Protein 3KM5 (pdb70)

Nearest PDB structures (foldseek):
  3km5-assembly1_A  TM=1.006E+00  e=1.817E-36  Porphyromonas gingivalis W83
  3km5-assembly2_B  TM=1.000E+00  e=2.949E-32  Porphyromonas gingivalis W83
  4itc-assembly1_A  TM=8.096E-01  e=6.557E-16  Porphyromonas gingivalis
  3m1h-assembly2_B  TM=8.150E-01  e=1.221E-14  Porphyromonas gingivalis W83
  3m1h-assembly1_A  TM=8.068E-01  e=7.918E-15  Porphyromonas gingivalis W83

Structure (mmCIF, N/CA/C/O backbone):
data_3KM5
#
_entry.id   3KM5
#
_cell.length_a   29.911
_cell.length_b   59.858
_cell.length_c   85.672
_cell.angle_alpha   90.000
_cell.angle_beta   94.230
_cell.angle_gamma   90.000
#
_symmetry.space_group_name_H-M   'P 1 21 1'
#
loop_
_entity.id
_entity.type
_entity.pdbx_description
1 polymer 'Lysine specific cysteine protease'
2 non-polymer 'CALCIUM ION'
3 non-polymer 'SULFATE ION'
4 non-polymer 'NITRATE ION'
5 non-polymer GLYCEROL
6 water water
#
loop_
_atom_site.group_PDB
_atom_site.id
_atom_site.type_symbol
_atom_site.label_atom_id
_atom_site.label_alt_id
_atom_site.label_comp_id
_atom_site.label_asym_id
_atom_site.label_entity_id
_atom_site.label_seq_id
_atom_site.pdbx_PDB_ins_code
_atom_site.Cartn_x
_atom_site.Cartn_y
_atom_site.Cartn_z
_atom_site.occupancy
_atom_site.B_iso_or_equiv
_atom_site.auth_seq_id
_atom_site.auth_comp_id
_atom_site.auth_asym_id
_atom_site.auth_atom_id
_atom_site.pdbx_PDB_model_num
ATOM 1 N N . GLY A 1 1 ? 26.034 2.282 31.152 1.00 19.10 1155 GLY A N 1
ATOM 2 C CA . GLY A 1 1 ? 25.761 1.353 32.276 1.00 15.43 1155 GLY A CA 1
ATOM 3 C C . GLY A 1 1 ? 24.942 0.171 31.802 1.00 19.48 1155 GLY A C 1
ATOM 4 O O . GLY A 1 1 ? 24.505 0.117 30.653 1.00 17.94 1155 GLY A O 1
ATOM 5 N N . SER A 1 2 ? 24.735 -0.778 32.698 1.00 15.79 1156 SER A N 1
ATOM 6 C CA . SER A 1 2 ? 24.046 -2.009 32.341 1.00 17.92 1156 SER A CA 1
ATOM 7 C C . SER A 1 2 ? 22.536 -1.795 32.144 1.00 16.67 1156 SER A C 1
ATOM 8 O O . SER A 1 2 ? 21.876 -2.623 31.506 1.00 17.54 1156 SER A O 1
ATOM 11 N N . ALA A 1 3 ? 21.984 -0.700 32.655 1.00 14.98 1157 ALA A N 1
ATOM 12 C CA . ALA A 1 3 ? 20.544 -0.406 32.450 1.00 11.60 1157 ALA A CA 1
ATOM 13 C C . ALA A 1 3 ? 20.273 0.517 31.249 1.00 11.99 1157 ALA A C 1
ATOM 14 O O . ALA A 1 3 ? 19.119 0.886 31.007 1.00 11.74 1157 ALA A O 1
ATOM 16 N N . ASP A 1 4 ? 21.293 0.828 30.456 1.00 10.30 1158 ASP A N 1
ATOM 17 C CA . ASP A 1 4 ? 21.105 1.577 29.214 1.00 11.44 1158 ASP A CA 1
ATOM 18 C C . ASP A 1 4 ? 19.949 0.980 28.399 1.00 11.23 1158 ASP A C 1
ATOM 19 O O . ASP A 1 4 ? 19.839 -0.240 28.246 1.00 11.47 1158 ASP A O 1
ATOM 24 N N . PHE A 1 5 ? 19.129 1.832 27.828 1.00 11.17 1159 PHE A N 1
ATOM 25 C CA . PHE A 1 5 ? 18.013 1.380 27.009 1.00 10.66 1159 PHE A CA 1
ATOM 26 C C . PHE A 1 5 ? 17.605 2.462 26.033 1.00 11.53 1159 PHE A C 1
ATOM 27 O O . PHE A 1 5 ? 17.979 3.619 26.191 1.00 11.41 1159 PHE A O 1
ATOM 35 N N . THR A 1 6 ? 16.868 2.082 25.002 1.00 11.25 1160 THR A N 1
ATOM 36 C CA . THR A 1 6 ? 16.413 3.021 23.993 1.00 11.29 1160 THR A CA 1
ATOM 37 C C . THR A 1 6 ? 14.906 2.913 23.824 1.00 14.06 1160 THR A C 1
ATOM 38 O O . THR A 1 6 ? 14.344 1.801 23.906 1.00 16.62 1160 THR A O 1
ATOM 42 N N . GLU A 1 7 ? 14.268 4.071 23.625 1.00 11.94 1161 GLU A N 1
ATOM 43 C CA . GLU A 1 7 ? 12.880 4.134 23.200 1.00 9.82 1161 GLU A CA 1
ATOM 44 C C . GLU A 1 7 ? 12.794 4.221 21.693 1.00 10.27 1161 GLU A C 1
ATOM 45 O O . GLU A 1 7 ? 13.308 5.166 21.095 1.00 10.93 1161 GLU A O 1
ATOM 51 N N . THR A 1 8 ? 12.217 3.194 21.067 1.00 9.37 1162 THR A N 1
ATOM 52 C CA . THR A 1 8 ? 12.121 3.123 19.612 1.00 9.39 1162 THR A CA 1
ATOM 53 C C . THR A 1 8 ? 10.744 3.466 19.115 1.00 8.26 1162 THR A C 1
ATOM 54 O O . THR A 1 8 ? 10.565 3.598 17.913 1.00 8.49 1162 THR A O 1
ATOM 58 N N . PHE A 1 9 ? 9.769 3.505 20.018 1.00 9.60 1163 PHE A N 1
ATOM 59 C CA . PHE A 1 9 ? 8.354 3.655 19.682 1.00 8.55 1163 PHE A CA 1
ATOM 60 C C . PHE A 1 9 ? 7.746 2.503 18.910 1.00 8.28 1163 PHE A C 1
ATOM 61 O O . PHE A 1 9 ? 6.588 2.554 18.564 1.00 9.71 1163 PHE A O 1
ATOM 69 N N . GLU A 1 10 ? 8.503 1.420 18.730 1.00 9.35 1164 GLU A N 1
ATOM 70 C CA . GLU A 1 10 ? 8.008 0.301 17.952 1.00 12.29 1164 GLU A CA 1
ATOM 71 C C . GLU A 1 10 ? 6.903 -0.451 18.690 1.00 12.81 1164 GLU A C 1
ATOM 72 O O . GLU A 1 10 ? 6.006 -1.000 18.025 1.00 14.03 1164 GLU A O 1
ATOM 78 N N . SER A 1 11 ? 6.937 -0.424 20.028 1.00 11.28 1165 SER A N 1
ATOM 79 C CA . SER A 1 11 ? 5.857 -1.006 20.849 1.00 13.66 1165 SER A CA 1
ATOM 80 C C . SER A 1 11 ? 4.623 -0.111 21.050 1.00 16.00 1165 SER A C 1
ATOM 81 O O . SER A 1 11 ? 3.655 -0.523 21.714 1.00 18.49 1165 SER A O 1
ATOM 84 N N . SER A 1 12 ? 4.648 1.099 20.494 1.00 12.64 1166 SER A N 1
ATOM 85 C CA . SER A 1 12 ? 3.495 1.988 20.559 1.00 12.23 1166 SER A CA 1
ATOM 86 C C . SER A 1 12 ? 2.669 1.855 19.285 1.00 12.75 1166 SER A C 1
ATOM 87 O O . SER A 1 12 ? 3.074 1.190 18.329 1.00 14.96 1166 SER A O 1
ATOM 90 N N . THR A 1 13 ? 1.495 2.484 19.266 1.00 12.95 1167 THR A N 1
ATOM 91 C CA . THR A 1 13 ? 0.570 2.353 18.124 1.00 17.38 1167 THR A CA 1
ATOM 92 C C . THR A 1 13 ? 0.231 3.705 17.486 1.00 14.64 1167 THR A C 1
ATOM 93 O O . THR A 1 13 ? 0.105 4.718 18.182 1.00 14.09 1167 THR A O 1
ATOM 97 N N . HIS A 1 14 ? 0.090 3.707 16.167 1.00 14.88 1168 HIS A N 1
ATOM 98 C CA . HIS A 1 14 ? -0.266 4.928 15.419 1.00 16.70 1168 HIS A CA 1
ATOM 99 C C . HIS A 1 14 ? -1.491 5.628 16.018 1.00 19.88 1168 HIS A C 1
ATOM 100 O O . HIS A 1 14 ? -2.527 4.981 16.245 1.00 20.66 1168 HIS A O 1
ATOM 107 N N . GLY A 1 15 ? -1.371 6.931 16.297 1.00 17.88 1169 GLY A N 1
ATOM 108 C CA . GLY A 1 15 ? -2.484 7.725 16.817 1.00 17.88 1169 GLY A CA 1
ATOM 109 C C . GLY A 1 15 ? -2.698 7.733 18.320 1.00 17.77 1169 GLY A C 1
ATOM 110 O O . GLY A 1 15 ? -3.587 8.406 18.849 1.00 19.05 1169 GLY A O 1
ATOM 111 N N . GLU A 1 16 ? -1.866 6.985 19.033 1.00 15.70 1170 GLU A N 1
ATOM 112 C CA . GLU A 1 16 ? -1.901 6.964 20.490 1.00 15.55 1170 GLU A CA 1
ATOM 113 C C . GLU A 1 16 ? -0.698 7.623 21.089 1.00 15.17 1170 GLU A C 1
ATOM 114 O O . GLU A 1 16 ? 0.329 7.757 20.416 1.00 13.03 1170 GLU A O 1
ATOM 120 N N . ALA A 1 17 ? -0.811 8.043 22.353 1.00 16.11 1171 ALA A N 1
ATOM 121 C CA . ALA A 1 17 ? 0.329 8.508 23.111 1.00 16.10 1171 ALA A CA 1
ATOM 122 C C . ALA A 1 17 ? 1.238 7.303 23.265 1.00 14.83 1171 ALA A C 1
ATOM 123 O O . ALA A 1 17 ? 0.776 6.166 23.341 1.00 17.94 1171 ALA A O 1
ATOM 125 N N . PRO A 1 18 ? 2.548 7.533 23.297 1.00 14.31 1172 PRO A N 1
ATOM 126 C CA . PRO A 1 18 ? 3.454 6.421 23.401 1.00 14.26 1172 PRO A CA 1
ATOM 127 C C . PRO A 1 18 ? 3.281 5.620 24.681 1.00 14.10 1172 PRO A C 1
ATOM 128 O O . PRO A 1 18 ? 3.037 6.165 25.755 1.00 14.86 1172 PRO A O 1
ATOM 132 N N . ALA A 1 19 ? 3.448 4.321 24.538 1.00 14.46 1173 ALA A N 1
ATOM 133 C CA . ALA A 1 19 ? 3.414 3.403 25.644 1.00 14.73 1173 ALA A CA 1
ATOM 134 C C . ALA A 1 19 ? 4.566 3.772 26.599 1.00 15.96 1173 ALA A C 1
ATOM 135 O O . ALA A 1 19 ? 5.669 4.049 26.162 1.00 17.15 1173 ALA A O 1
ATOM 137 N N . GLU A 1 20 ? 4.302 3.815 27.889 1.00 17.03 1174 GLU A N 1
ATOM 138 C CA . GLU A 1 20 ? 5.338 4.109 28.905 1.00 17.86 1174 GLU A CA 1
ATOM 139 C C . GLU A 1 20 ? 5.832 5.554 28.964 1.00 13.52 1174 GLU A C 1
ATOM 140 O O . GLU A 1 20 ? 6.812 5.818 29.654 1.00 13.29 1174 GLU A O 1
ATOM 146 N N . TRP A 1 21 ? 5.142 6.464 28.301 1.00 12.81 1175 TRP A N 1
ATOM 147 C CA . TRP A 1 21 ? 5.402 7.902 28.444 1.00 10.68 1175 TRP A CA 1
ATOM 148 C C . TRP A 1 21 ? 4.114 8.532 28.905 1.00 11.94 1175 TRP A C 1
ATOM 149 O O . TRP A 1 21 ? 3.027 7.966 28.707 1.00 16.67 1175 TRP A O 1
ATOM 160 N N . THR A 1 22 ? 4.208 9.705 29.500 1.00 10.97 1176 THR A N 1
ATOM 161 C CA . THR A 1 22 ? 3.016 10.507 29.706 1.00 11.24 1176 THR A CA 1
ATOM 162 C C . THR A 1 22 ? 3.133 11.797 28.908 1.00 10.16 1176 THR A C 1
ATOM 163 O O . THR A 1 22 ? 4.216 12.119 28.445 1.00 10.68 1176 THR A O 1
ATOM 167 N N . THR A 1 23 ? 2.040 12.512 28.739 1.00 9.52 1177 THR A N 1
ATOM 168 C CA . THR A 1 23 ? 2.037 13.716 27.965 1.00 10.11 1177 THR A CA 1
ATOM 169 C C . THR A 1 23 ? 1.227 14.783 28.686 1.00 11.07 1177 THR A C 1
ATOM 170 O O . THR A 1 23 ? 0.348 14.494 29.509 1.00 11.74 1177 THR A O 1
ATOM 174 N N . ILE A 1 24 ? 1.581 16.017 28.372 1.00 10.26 1178 ILE A N 1
ATOM 175 C CA . ILE A 1 24 ? 0.827 17.211 28.774 1.00 10.22 1178 ILE A CA 1
ATOM 176 C C . ILE A 1 24 ? 0.525 18.067 27.536 1.00 10.14 1178 ILE A C 1
ATOM 177 O O . ILE A 1 24 ? 1.436 18.433 26.756 1.00 10.68 1178 ILE A O 1
ATOM 182 N N . ASP A 1 25 ? -0.754 18.361 27.337 1.00 9.79 1179 ASP A N 1
ATOM 183 C CA . ASP A 1 25 ? -1.186 19.361 26.347 1.00 9.71 1179 ASP A CA 1
ATOM 184 C C . ASP A 1 25 ? -1.276 20.712 27.055 1.00 9.20 1179 ASP A C 1
ATOM 185 O O . ASP A 1 25 ? -2.378 21.122 27.410 1.00 11.00 1179 ASP A O 1
ATOM 190 N N . ALA A 1 26 ? -0.154 21.349 27.372 1.00 11.25 1180 ALA A N 1
ATOM 191 C CA . ALA A 1 26 ? -0.190 22.492 28.261 1.00 8.86 1180 ALA A CA 1
ATOM 192 C C . ALA A 1 26 ? -0.856 23.710 27.631 1.00 11.03 1180 ALA A C 1
ATOM 193 O O . ALA A 1 26 ? -1.468 24.494 28.367 1.00 12.47 1180 ALA A O 1
ATOM 195 N N . ASP A 1 27 ? -0.796 23.878 26.311 1.00 9.57 1181 ASP A N 1
ATOM 196 C CA . ASP A 1 27 ? -1.487 25.016 25.686 1.00 11.99 1181 ASP A CA 1
ATOM 197 C C . ASP A 1 27 ? -3.000 24.802 25.662 1.00 13.86 1181 ASP A C 1
ATOM 198 O O . ASP A 1 27 ? -3.761 25.774 25.534 1.00 14.35 1181 ASP A O 1
ATOM 203 N N . GLY A 1 28 ? -3.453 23.539 25.743 1.00 11.12 1182 GLY A N 1
ATOM 204 C CA . GLY A 1 28 ? -4.887 23.260 25.825 1.00 10.49 1182 GLY A CA 1
ATOM 205 C C . GLY A 1 28 ? -5.664 23.126 24.549 1.00 12.08 1182 GLY A C 1
ATOM 206 O O . GLY A 1 28 ? -6.897 23.177 24.590 1.00 17.03 1182 GLY A O 1
ATOM 207 N N . ASP A 1 29 ? -5.019 22.933 23.405 1.00 8.93 1183 ASP A N 1
ATOM 208 C CA . ASP A 1 29 ? -5.724 22.819 22.126 1.00 9.08 1183 ASP A CA 1
ATOM 209 C C . ASP A 1 29 ? -6.138 21.378 21.719 1.00 9.28 1183 ASP A C 1
ATOM 210 O O . ASP A 1 29 ? -6.584 21.145 20.608 1.00 10.51 1183 ASP A O 1
ATOM 215 N N . GLY A 1 30 ? -5.980 20.397 22.606 1.00 10.30 1184 GLY A N 1
ATOM 216 C CA . GLY A 1 30 ? -6.414 19.026 22.281 1.00 10.92 1184 GLY A CA 1
ATOM 217 C C . GLY A 1 30 ? -5.542 18.320 21.255 1.00 9.81 1184 GLY A C 1
ATOM 218 O O . GLY A 1 30 ? -5.918 17.303 20.695 1.00 9.44 1184 GLY A O 1
ATOM 219 N N . GLN A 1 31 ? -4.330 18.833 21.057 1.00 9.50 1185 GLN A N 1
ATOM 220 C CA . GLN A 1 31 ? -3.338 18.270 20.129 1.00 8.32 1185 GLN A CA 1
ATOM 221 C C . GLN A 1 31 ? -1.993 18.177 20.846 1.00 9.02 1185 GLN A C 1
ATOM 222 O O . GLN A 1 31 ? -1.560 19.139 21.503 1.00 10.52 1185 GLN A O 1
ATOM 228 N N . GLY A 1 32 ? -1.337 17.007 20.769 1.00 8.28 1186 GLY A N 1
ATOM 229 C CA . GLY A 1 32 ? -0.131 16.826 21.517 1.00 10.07 1186 GLY A CA 1
ATOM 230 C C . GLY A 1 32 ? 0.738 15.780 20.860 1.00 10.18 1186 GLY A C 1
ATOM 231 O O . GLY A 1 32 ? 0.653 15.566 19.642 1.00 9.79 1186 GLY A O 1
ATOM 232 N N . TRP A 1 33 ? 1.597 15.166 21.672 1.00 9.53 1187 TRP A N 1
ATOM 233 C CA . TRP A 1 33 ? 2.508 14.136 21.178 1.00 10.08 1187 TRP A CA 1
ATOM 234 C C . TRP A 1 33 ? 1.782 12.823 20.888 1.00 11.15 1187 TRP A C 1
ATOM 235 O O . TRP A 1 33 ? 1.055 12.314 21.749 1.00 11.04 1187 TRP A O 1
ATOM 246 N N . LEU A 1 34 ? 1.987 12.284 19.688 1.00 9.40 1188 LEU A N 1
ATOM 247 C CA . LEU A 1 34 ? 1.369 11.031 19.260 1.00 9.93 1188 LEU A CA 1
ATOM 248 C C . LEU A 1 34 ? 2.401 10.167 18.555 1.00 10.00 1188 LEU A C 1
ATOM 249 O O . LEU A 1 34 ? 3.229 10.675 17.794 1.00 9.30 1188 LEU A O 1
ATOM 254 N N . CYS A 1 35 ? 2.287 8.858 18.721 1.00 9.53 1189 CYS A N 1
ATOM 255 C CA . CYS A 1 35 ? 3.032 7.917 17.914 1.00 10.76 1189 CYS A CA 1
ATOM 256 C C . CYS A 1 35 ? 2.457 7.908 16.507 1.00 8.31 1189 CYS A C 1
ATOM 257 O O . CYS A 1 35 ? 1.247 7.970 16.338 1.00 10.88 1189 CYS A O 1
ATOM 260 N N . LEU A 1 36 ? 3.340 7.926 15.512 1.00 10.07 1190 LEU A N 1
ATOM 261 C CA . LEU A 1 36 ? 2.972 7.760 14.101 1.00 10.03 1190 LEU A CA 1
ATOM 262 C C . LEU A 1 36 ? 3.710 6.562 13.523 1.00 12.04 1190 LEU A C 1
ATOM 263 O O . LEU A 1 36 ? 4.878 6.330 13.868 1.00 11.93 1190 LEU A O 1
ATOM 268 N N . SER A 1 37 ? 3.031 5.810 12.642 1.00 12.46 1191 SER A N 1
ATOM 269 C CA . SER A 1 37 ? 3.653 4.714 11.907 1.00 14.06 1191 SER A CA 1
ATOM 270 C C . SER A 1 37 ? 3.741 4.985 10.409 1.00 15.15 1191 SER A C 1
ATOM 271 O O . SER A 1 37 ? 2.773 5.464 9.799 1.00 15.50 1191 SER A O 1
ATOM 274 N N . SER A 1 38 ? 4.889 4.678 9.826 1.00 13.41 1192 SER A N 1
ATOM 275 C CA . SER A 1 38 ? 5.089 4.769 8.385 1.00 15.14 1192 SER A CA 1
ATOM 276 C C . SER A 1 38 ? 4.175 3.819 7.604 1.00 18.10 1192 SER A C 1
ATOM 277 O O . SER A 1 38 ? 3.981 4.006 6.402 1.00 21.26 1192 SER A O 1
ATOM 280 N N . GLY A 1 39 ? 3.659 2.791 8.269 1.00 18.32 1193 GLY A N 1
ATOM 281 C CA . GLY A 1 39 ? 2.670 1.890 7.654 1.00 23.23 1193 GLY A CA 1
ATOM 282 C C . GLY A 1 39 ? 1.279 2.515 7.548 1.00 27.83 1193 GLY A C 1
ATOM 283 O O . GLY A 1 39 ? 0.387 1.939 6.916 1.00 30.60 1193 GLY A O 1
ATOM 284 N N . GLN A 1 40 ? 1.072 3.680 8.170 1.00 24.53 1194 GLN A N 1
ATOM 285 C CA . GLN A 1 40 ? -0.211 4.393 8.111 1.00 24.85 1194 GLN A CA 1
ATOM 286 C C . GLN A 1 40 ? -0.143 5.725 7.362 1.00 26.83 1194 GLN A C 1
ATOM 287 O O . GLN A 1 40 ? -1.148 6.167 6.797 1.00 28.67 1194 GLN A O 1
ATOM 293 N N . LEU A 1 41 ? 1.028 6.362 7.350 1.00 23.67 1195 LEU A N 1
ATOM 294 C CA . LEU A 1 41 ? 1.201 7.641 6.670 1.00 23.40 1195 LEU A CA 1
ATOM 295 C C . LEU A 1 41 ? 2.234 7.485 5.584 1.00 24.29 1195 LEU A C 1
ATOM 296 O O . LEU A 1 41 ? 3.401 7.181 5.860 1.00 22.10 1195 LEU A O 1
ATOM 301 N N . ASP A 1 42 ? 1.809 7.686 4.337 1.00 24.72 1196 ASP A N 1
ATOM 302 C CA . ASP A 1 42 ? 2.703 7.506 3.201 1.00 24.78 1196 ASP A CA 1
ATOM 303 C C . ASP A 1 42 ? 3.911 8.436 3.281 1.00 23.43 1196 ASP A C 1
ATOM 304 O O . ASP A 1 42 ? 5.017 8.045 2.897 1.00 27.76 1196 ASP A O 1
ATOM 306 N N . TRP A 1 43 ? 3.712 9.648 3.813 1.00 19.02 1197 TRP A N 1
ATOM 307 C CA . TRP A 1 43 ? 4.770 10.677 3.845 1.00 16.44 1197 TRP A CA 1
ATOM 308 C C . TRP A 1 43 ? 5.895 10.412 4.846 1.00 15.22 1197 TRP A C 1
ATOM 309 O O . TRP A 1 43 ? 6.978 10.933 4.716 1.00 16.21 1197 TRP A O 1
ATOM 320 N N . LEU A 1 44 ? 5.613 9.560 5.811 1.00 15.50 1198 LEU A N 1
ATOM 321 C CA . LEU A 1 44 ? 6.508 9.358 6.939 1.00 17.58 1198 LEU A CA 1
ATOM 322 C C . LEU A 1 44 ? 7.498 8.201 6.728 1.00 16.02 1198 LEU A C 1
ATOM 323 O O . LEU A 1 44 ? 7.091 7.106 6.317 1.00 18.69 1198 LEU A O 1
ATOM 328 N N . THR A 1 45 ? 8.765 8.444 7.073 1.00 13.72 1199 THR A N 1
ATOM 329 C CA . THR A 1 45 ? 9.762 7.404 7.266 1.00 17.19 1199 THR A CA 1
ATOM 330 C C . THR A 1 45 ? 10.391 7.593 8.647 1.00 14.61 1199 THR A C 1
ATOM 331 O O . THR A 1 45 ? 10.857 8.672 8.979 1.00 15.77 1199 THR A O 1
ATOM 335 N N . ALA A 1 46 ? 10.401 6.532 9.442 1.00 13.49 1200 ALA A N 1
ATOM 336 C CA . ALA A 1 46 ? 11.015 6.567 10.778 1.00 10.03 1200 ALA A CA 1
ATOM 337 C C . ALA A 1 46 ? 12.516 6.520 10.692 1.00 11.52 1200 ALA A C 1
ATOM 338 O O . ALA A 1 46 ? 13.076 6.065 9.683 1.00 12.59 1200 ALA A O 1
ATOM 340 N N . HIS A 1 47 ? 13.173 6.926 11.779 1.00 9.55 1201 HIS A N 1
ATOM 341 C CA . HIS A 1 47 ? 14.627 6.811 11.844 1.00 10.07 1201 HIS A CA 1
ATOM 342 C C . HIS A 1 47 ? 15.007 5.332 11.950 1.00 11.07 1201 HIS A C 1
ATOM 343 O O . HIS A 1 47 ? 15.947 4.857 11.307 1.00 13.57 1201 HIS A O 1
ATOM 350 N N . GLY A 1 48 ? 14.268 4.619 12.796 1.00 11.80 1202 GLY A N 1
ATOM 351 C CA . GLY A 1 48 ? 14.403 3.179 12.909 1.00 11.47 1202 GLY A CA 1
ATOM 352 C C . GLY A 1 48 ? 13.053 2.494 12.938 1.00 10.15 1202 GLY A C 1
ATOM 353 O O . GLY A 1 48 ? 12.093 3.012 13.465 1.00 11.57 1202 GLY A O 1
ATOM 354 N N . GLY A 1 49 ? 12.941 1.293 12.361 1.00 12.94 1203 GLY A N 1
ATOM 355 C CA . GLY A 1 49 ? 11.649 0.620 12.320 1.00 12.44 1203 GLY A CA 1
ATOM 356 C C . GLY A 1 49 ? 10.581 1.404 11.588 1.00 10.62 1203 GLY A C 1
ATOM 357 O O . GLY A 1 49 ? 10.907 2.086 10.608 1.00 12.73 1203 GLY A O 1
ATOM 358 N N . SER A 1 50 ? 9.328 1.289 12.046 1.00 10.79 1204 SER A N 1
ATOM 359 C CA A SER A 1 50 ? 8.226 1.984 11.382 0.50 13.55 1204 SER A CA 1
ATOM 360 C CA B SER A 1 50 ? 8.198 1.947 11.408 0.50 13.01 1204 SER A CA 1
ATOM 361 C C . SER A 1 50 ? 7.693 3.172 12.164 1.00 11.18 1204 SER A C 1
ATOM 362 O O . SER A 1 50 ? 7.002 4.027 11.593 1.00 11.20 1204 SER A O 1
ATOM 367 N N . ASN A 1 51 ? 8.017 3.254 13.454 1.00 9.35 1205 ASN A N 1
ATOM 368 C CA . ASN A 1 51 ? 7.354 4.224 14.338 1.00 11.40 1205 ASN A CA 1
ATOM 369 C C . ASN A 1 51 ? 8.223 5.378 14.845 1.00 10.57 1205 ASN A C 1
ATOM 370 O O . ASN A 1 51 ? 9.399 5.233 15.127 1.00 8.89 1205 ASN A O 1
ATOM 375 N N . VAL A 1 52 ? 7.581 6.517 14.981 1.00 9.15 1206 VAL A N 1
ATOM 376 C CA . VAL A 1 52 ? 8.190 7.695 15.652 1.00 9.33 1206 VAL A CA 1
ATOM 377 C C . VAL A 1 52 ? 7.201 8.264 16.655 1.00 7.33 1206 VAL A C 1
ATOM 378 O O . VAL A 1 52 ? 6.079 7.800 16.740 1.00 8.44 1206 VAL A O 1
ATOM 382 N N . VAL A 1 53 ? 7.601 9.304 17.389 1.00 7.90 1207 VAL A N 1
ATOM 383 C CA . VAL A 1 53 ? 6.630 10.151 18.099 1.00 6.81 1207 VAL A CA 1
ATOM 384 C C . VAL A 1 53 ? 6.646 11.555 17.438 1.00 7.58 1207 VAL A C 1
ATOM 385 O O . VAL A 1 53 ? 7.689 11.977 16.906 1.00 8.81 1207 VAL A O 1
ATOM 389 N N . SER A 1 54 ? 5.519 12.267 17.485 1.00 9.45 1208 SER A N 1
ATOM 390 C CA . SER A 1 54 ? 5.346 13.493 16.679 1.00 8.12 1208 SER A CA 1
ATOM 391 C C . SER A 1 54 ? 4.587 14.518 17.482 1.00 8.79 1208 SER A C 1
ATOM 392 O O . SER A 1 54 ? 3.757 14.179 18.316 1.00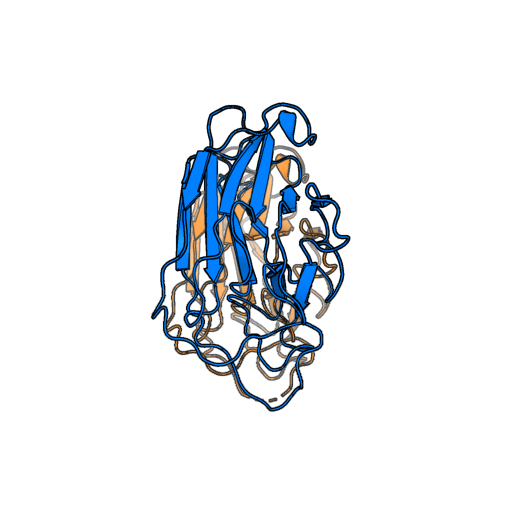 9.62 1208 SER A O 1
ATOM 395 N N . SER A 1 55 ? 4.868 15.782 17.175 1.00 7.90 1209 SER A N 1
ATOM 396 C CA . SER A 1 55 ? 4.087 16.914 17.650 1.00 8.58 1209 SER A CA 1
ATOM 397 C C . SER A 1 55 ? 4.068 17.981 16.529 1.00 8.16 1209 SER A C 1
ATOM 398 O O . SER A 1 55 ? 5.058 18.229 15.867 1.00 8.28 1209 SER A O 1
ATOM 401 N N . PHE A 1 56 ? 2.909 18.548 16.304 1.00 8.53 1210 PHE A N 1
ATOM 402 C CA . PHE A 1 56 ? 2.681 19.445 15.169 1.00 8.94 1210 PHE A CA 1
ATOM 403 C C . PHE A 1 56 ? 2.541 20.929 15.568 1.00 9.96 1210 PHE A C 1
ATOM 404 O O . PHE A 1 56 ? 1.900 21.285 16.572 1.00 10.76 1210 PHE A O 1
ATOM 412 N N . SER A 1 57 ? 3.103 21.828 14.754 1.00 10.31 1211 SER A N 1
ATOM 413 C CA . SER A 1 57 ? 2.735 23.250 14.803 1.00 11.63 1211 SER A CA 1
ATOM 414 C C . SER A 1 57 ? 1.873 23.618 13.593 1.00 13.88 1211 SER A C 1
ATOM 415 O O . SER A 1 57 ? 1.433 24.779 13.518 1.00 13.04 1211 SER A O 1
ATOM 418 N N . TRP A 1 58 ? 1.667 22.685 12.661 1.00 11.34 1212 TRP A N 1
ATOM 419 C CA . TRP A 1 58 ? 0.631 22.776 11.602 1.00 12.89 1212 TRP A CA 1
ATOM 420 C C . TRP A 1 58 ? 0.150 21.367 11.347 1.00 16.45 1212 TRP A C 1
ATOM 421 O O . TRP A 1 58 ? 0.958 20.487 11.024 1.00 15.26 1212 TRP A O 1
ATOM 432 N N . ASN A 1 59 ? -1.163 21.151 11.391 1.00 18.16 1213 ASN A N 1
ATOM 433 C CA . ASN A 1 59 ? -1.737 19.834 11.092 1.00 20.15 1213 ASN A CA 1
ATOM 434 C C . ASN A 1 59 ? -3.165 20.056 10.597 1.00 19.47 1213 ASN A C 1
ATOM 435 O O . ASN A 1 59 ? -4.117 19.968 11.360 1.00 20.12 1213 ASN A O 1
ATOM 440 N N . GLY A 1 60 ? -3.285 20.388 9.316 1.00 22.74 1214 GLY A N 1
ATOM 441 C CA . GLY A 1 60 ? -4.567 20.793 8.735 1.00 26.08 1214 GLY A CA 1
ATOM 442 C C . GLY A 1 60 ? -4.931 22.235 9.064 1.00 26.33 1214 GLY A C 1
ATOM 443 O O . GLY A 1 60 ? -5.780 22.828 8.402 1.00 30.15 1214 GLY A O 1
ATOM 444 N N . MET A 1 61 ? -4.274 22.771 10.093 1.00 23.04 1215 MET A N 1
ATOM 445 C CA A MET A 1 61 ? -4.444 24.152 10.528 0.50 20.29 1215 MET A CA 1
ATOM 446 C CA B MET A 1 61 ? -4.506 24.110 10.636 0.50 19.78 1215 MET A CA 1
ATOM 447 C C . MET A 1 61 ? -3.233 24.544 11.372 1.00 20.38 1215 MET A C 1
ATOM 448 O O . MET A 1 61 ? -2.497 23.688 11.863 1.00 18.90 1215 MET A O 1
ATOM 457 N N . ALA A 1 62 ? -2.987 25.845 11.478 1.00 18.33 1216 ALA A N 1
ATOM 458 C CA . ALA A 1 62 ? -1.882 26.391 12.267 1.00 18.88 1216 ALA A CA 1
ATOM 459 C C . ALA A 1 62 ? -2.133 26.200 13.761 1.00 15.78 1216 ALA A C 1
ATOM 460 O O . ALA A 1 62 ? -3.266 26.347 14.210 1.00 19.84 1216 ALA A O 1
ATOM 462 N N . LEU A 1 63 ? -1.068 25.891 14.503 1.00 16.04 1217 LEU A N 1
ATOM 463 C CA . LEU A 1 63 ? -1.114 25.613 15.952 1.00 13.21 1217 LEU A CA 1
ATOM 464 C C . LEU A 1 63 ? -0.025 26.384 16.680 1.00 11.33 1217 LEU A C 1
ATOM 465 O O . LEU A 1 63 ? 0.973 26.776 16.056 1.00 15.30 1217 LEU A O 1
ATOM 470 N N . ASN A 1 64 ? -0.222 26.554 17.984 1.00 12.23 1218 ASN A N 1
ATOM 471 C CA . ASN A 1 64 ? 0.668 27.211 18.925 1.00 11.64 1218 ASN A CA 1
ATOM 472 C C . ASN A 1 64 ? 0.958 26.233 20.084 1.00 12.30 1218 ASN A C 1
ATOM 473 O O . ASN A 1 64 ? 0.405 26.344 21.192 1.00 14.44 1218 ASN A O 1
ATOM 478 N N . PRO A 1 65 ? 1.776 25.209 19.793 1.00 11.91 1219 PRO A N 1
ATOM 479 C CA . PRO A 1 65 ? 1.913 24.161 20.795 1.00 10.22 1219 PRO A CA 1
ATOM 480 C C . PRO A 1 65 ? 2.668 24.528 22.065 1.00 9.40 1219 PRO A C 1
ATOM 481 O O . PRO A 1 65 ? 3.521 25.415 22.081 1.00 10.74 1219 PRO A O 1
ATOM 485 N N . ASP A 1 66 ? 2.326 23.830 23.126 1.00 8.63 1220 ASP A N 1
ATOM 486 C CA . ASP A 1 66 ? 3.149 23.709 24.326 1.00 9.02 1220 ASP A CA 1
ATOM 487 C C . ASP A 1 66 ? 2.912 22.308 24.878 1.00 10.92 1220 ASP A C 1
ATOM 488 O O . ASP A 1 66 ? 2.121 22.098 25.807 1.00 9.32 1220 ASP A O 1
ATOM 493 N N . ASN A 1 67 ? 3.557 21.355 24.216 1.00 8.08 1221 ASN A N 1
ATOM 494 C CA . ASN A 1 67 ? 3.277 19.951 24.402 1.00 7.25 1221 ASN A CA 1
ATOM 495 C C . ASN A 1 67 ? 4.467 19.262 25.051 1.00 6.88 1221 ASN A C 1
ATOM 496 O O . ASN A 1 67 ? 5.602 19.353 24.562 1.00 8.33 1221 ASN A O 1
ATOM 501 N N . TYR A 1 68 ? 4.232 18.580 26.177 1.00 8.50 1222 TYR A N 1
ATOM 502 C CA . TYR A 1 68 ? 5.278 17.817 26.879 1.00 6.82 1222 TYR A CA 1
ATOM 503 C C . TYR A 1 68 ? 5.144 16.316 26.664 1.00 8.34 1222 TYR A C 1
ATOM 504 O O . TYR A 1 68 ? 4.069 15.746 26.809 1.00 8.20 1222 TYR A O 1
ATOM 513 N N . LEU A 1 69 ? 6.272 15.719 26.399 1.00 7.65 1223 LEU A N 1
ATOM 514 C CA . LEU A 1 69 ? 6.424 14.266 26.317 1.00 7.06 1223 LEU A CA 1
ATOM 515 C C . LEU A 1 69 ? 7.377 13.866 27.446 1.00 8.92 1223 LEU A C 1
ATOM 516 O O . LEU A 1 69 ? 8.546 14.261 27.426 1.00 8.89 1223 LEU A O 1
ATOM 521 N N . ILE A 1 70 ? 6.890 13.084 28.404 1.00 7.10 1224 ILE A N 1
ATOM 522 C CA . ILE A 1 70 ? 7.588 12.809 29.659 1.00 8.76 1224 ILE A CA 1
ATOM 523 C C . ILE A 1 70 ? 7.902 11.324 29.848 1.00 9.20 1224 ILE A C 1
ATOM 524 O O . ILE A 1 70 ? 7.028 10.454 29.749 1.00 9.35 1224 ILE A O 1
ATOM 529 N N . SER A 1 71 ? 9.175 11.042 30.093 1.00 8.17 1225 SER A N 1
ATOM 530 C CA . SER A 1 71 ? 9.641 9.663 30.248 1.00 7.94 1225 SER A CA 1
ATOM 531 C C . SER A 1 71 ? 9.100 9.029 31.521 1.00 8.74 1225 SER A C 1
ATOM 532 O O . SER A 1 71 ? 8.573 9.668 32.407 1.00 10.97 1225 SER A O 1
ATOM 535 N N . LYS A 1 72 ? 9.293 7.719 31.602 1.00 10.38 1226 LYS A N 1
ATOM 536 C CA . LYS A 1 72 ? 9.201 6.973 32.845 1.00 10.82 1226 LYS A CA 1
ATOM 537 C C . LYS A 1 72 ? 10.342 7.415 33.759 1.00 11.48 1226 LYS A C 1
ATOM 538 O O . LYS A 1 72 ? 11.267 8.148 33.345 1.00 9.39 1226 LYS A O 1
ATOM 544 N N . ASP A 1 73 ? 10.299 6.953 35.005 1.00 12.59 1227 ASP A N 1
ATOM 545 C CA . ASP A 1 73 ? 11.393 7.170 35.949 1.00 11.72 1227 ASP A CA 1
ATOM 546 C C . ASP A 1 73 ? 12.686 6.559 35.396 1.00 12.43 1227 ASP A C 1
ATOM 547 O O . ASP A 1 73 ? 12.754 5.347 35.131 1.00 14.32 1227 ASP A O 1
ATOM 552 N N . VAL A 1 74 ? 13.645 7.434 35.113 1.00 11.15 1228 VAL A N 1
ATOM 553 C CA . VAL A 1 74 ? 14.971 7.077 34.619 1.00 11.70 1228 VAL A CA 1
ATOM 554 C C . VAL A 1 74 ? 16.079 7.485 35.590 1.00 15.24 1228 VAL A C 1
ATOM 555 O O . VAL A 1 74 ? 17.229 7.765 35.176 1.00 14.01 1228 VAL A O 1
ATOM 559 N N . THR A 1 75 ? 15.758 7.477 36.890 1.00 13.07 1229 THR A N 1
ATOM 560 C CA . THR A 1 75 ? 16.759 7.827 37.897 1.00 15.46 1229 THR A CA 1
ATOM 561 C C . THR A 1 75 ? 18.039 7.052 37.627 1.00 14.55 1229 THR A C 1
ATOM 562 O O . THR A 1 75 ? 18.024 5.829 37.490 1.00 14.35 1229 THR A O 1
ATOM 566 N N . GLY A 1 76 ? 19.153 7.765 37.563 1.00 12.51 1230 GLY A N 1
ATOM 567 C CA . GLY A 1 76 ? 20.438 7.158 37.175 1.00 12.98 1230 GLY A CA 1
ATOM 568 C C . GLY A 1 76 ? 20.947 7.544 35.793 1.00 15.32 1230 GLY A C 1
ATOM 569 O O . GLY A 1 76 ? 22.137 7.398 35.486 1.00 15.40 1230 GLY A O 1
ATOM 570 N N . ALA A 1 77 ? 20.051 8.089 34.968 1.00 12.27 1231 ALA A N 1
ATOM 571 C CA . ALA A 1 77 ? 20.415 8.511 33.637 1.00 13.69 1231 ALA A CA 1
ATOM 572 C C . ALA A 1 77 ? 21.375 9.691 33.710 1.00 11.17 1231 ALA A C 1
ATOM 573 O O . ALA A 1 77 ? 21.146 10.605 34.488 1.00 12.08 1231 ALA A O 1
ATOM 575 N N . THR A 1 78 ? 22.451 9.631 32.933 1.00 11.29 1232 THR A N 1
ATOM 576 C CA . THR A 1 78 ? 23.440 10.658 32.853 1.00 12.55 1232 THR A CA 1
ATOM 577 C C . THR A 1 78 ? 23.461 11.339 31.479 1.00 12.08 1232 THR A C 1
ATOM 578 O O . THR A 1 78 ? 24.023 12.428 31.352 1.00 11.82 1232 THR A O 1
ATOM 582 N N . LYS A 1 79 ? 22.874 10.700 30.457 1.00 9.53 1233 LYS A N 1
ATOM 583 C CA . LYS A 1 79 ? 22.917 11.199 29.079 1.00 9.92 1233 LYS A CA 1
ATOM 584 C C . LYS A 1 79 ? 21.620 10.771 28.399 1.00 9.10 1233 LYS A C 1
ATOM 585 O O . LYS A 1 79 ? 21.138 9.667 28.651 1.00 11.29 1233 LYS A O 1
ATOM 591 N N . VAL A 1 80 ? 21.047 11.638 27.553 1.00 9.69 1234 VAL A N 1
ATOM 592 C CA . VAL A 1 80 ? 20.034 11.199 26.589 1.00 10.01 1234 VAL A CA 1
ATOM 593 C C . VAL A 1 80 ? 20.527 11.556 25.169 1.00 9.93 1234 VAL A C 1
ATOM 594 O O . VAL A 1 80 ? 21.014 12.660 24.930 1.00 11.62 1234 VAL A O 1
ATOM 598 N N . LYS A 1 81 ? 20.499 10.583 24.272 1.00 8.99 1235 LYS A N 1
ATOM 599 C CA . LYS A 1 81 ? 20.858 10.781 22.893 1.00 8.55 1235 LYS A CA 1
ATOM 600 C C . LYS A 1 81 ? 19.613 10.435 22.078 1.00 9.68 1235 LYS A C 1
ATOM 601 O O . LYS A 1 81 ? 18.925 9.442 22.370 1.00 11.94 1235 LYS A O 1
ATOM 607 N N . TYR A 1 82 ? 19.321 11.178 21.031 1.00 7.88 1236 TYR A N 1
ATOM 608 C CA . TYR A 1 82 ? 18.103 10.963 20.278 1.00 8.72 1236 TYR A CA 1
ATOM 609 C C . TYR A 1 82 ? 18.304 11.526 18.875 1.00 7.24 1236 TYR A C 1
ATOM 610 O O . TYR A 1 82 ? 19.297 12.207 18.597 1.00 9.26 1236 TYR A O 1
ATOM 619 N N . TYR A 1 83 ? 17.342 11.234 18.018 1.00 7.46 1237 TYR A N 1
ATOM 620 C CA . TYR A 1 83 ? 17.276 11.766 16.667 1.00 8.86 1237 TYR A CA 1
ATOM 621 C C . TYR A 1 83 ? 15.950 12.476 16.472 1.00 7.59 1237 TYR A C 1
ATOM 622 O O . TYR A 1 83 ? 14.921 11.991 16.901 1.00 8.08 1237 TYR A O 1
ATOM 631 N N . TYR A 1 84 ? 16.001 13.654 15.841 1.00 9.05 1238 TYR A N 1
ATOM 632 C CA . TYR A 1 84 ? 14.806 14.380 15.474 1.00 9.06 1238 TYR A CA 1
ATOM 633 C C . TYR A 1 84 ? 14.773 14.658 13.995 1.00 7.82 1238 TYR A C 1
ATOM 634 O O . TYR A 1 84 ? 15.786 14.656 13.304 1.00 8.30 1238 TYR A O 1
ATOM 643 N N . ALA A 1 85 ? 13.571 14.934 13.521 1.00 7.87 1239 ALA A N 1
ATOM 644 C CA . ALA A 1 85 ? 13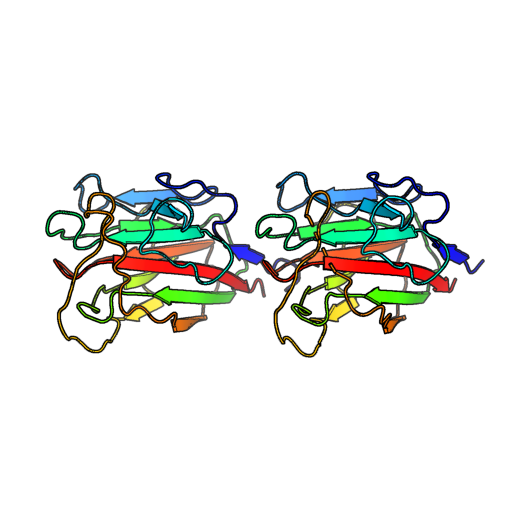.373 15.319 12.131 1.00 8.31 1239 ALA A CA 1
ATOM 645 C C . ALA A 1 85 ? 12.293 16.404 12.072 1.00 6.93 1239 ALA A C 1
ATOM 646 O O . ALA A 1 85 ? 11.360 16.404 12.832 1.00 8.15 1239 ALA A O 1
ATOM 648 N N . VAL A 1 86 ? 12.461 17.327 11.145 1.00 10.64 1240 VAL A N 1
ATOM 649 C CA . VAL A 1 86 ? 11.458 18.369 10.906 1.00 9.98 1240 VAL A CA 1
ATOM 650 C C . VAL A 1 86 ? 11.193 18.415 9.402 1.00 10.44 1240 VAL A C 1
ATOM 651 O O . VAL A 1 86 ? 11.858 17.749 8.633 1.00 10.39 1240 VAL A O 1
ATOM 655 N N . ASN A 1 87 ? 10.191 19.181 9.014 1.00 10.66 1241 ASN A N 1
ATOM 656 C CA . ASN A 1 87 ? 9.948 19.458 7.586 1.00 10.52 1241 ASN A CA 1
ATOM 657 C C . ASN A 1 87 ? 10.923 20.548 7.188 1.00 10.61 1241 ASN A C 1
ATOM 658 O O . ASN A 1 87 ? 10.823 21.682 7.683 1.00 12.03 1241 ASN A O 1
ATOM 663 N N . ASP A 1 88 ? 11.896 20.213 6.344 1.00 13.64 1242 ASP A N 1
ATOM 664 C CA . ASP A 1 88 ? 12.978 21.159 6.087 1.00 16.66 1242 ASP A CA 1
ATOM 665 C C . ASP A 1 88 ? 12.539 22.361 5.249 1.00 17.15 1242 ASP A C 1
ATOM 666 O O . ASP A 1 88 ? 13.291 23.331 5.148 1.00 16.88 1242 ASP A O 1
ATOM 671 N N . GLY A 1 89 ? 11.323 22.327 4.720 1.00 15.64 1243 GLY A N 1
ATOM 672 C CA . GLY A 1 89 ? 10.728 23.494 4.090 1.00 16.49 1243 GLY A CA 1
ATOM 673 C C . GLY A 1 89 ? 10.159 24.497 5.063 1.00 14.73 1243 GLY A C 1
ATOM 674 O O . GLY A 1 89 ? 9.973 25.669 4.712 1.00 15.92 1243 GLY A O 1
ATOM 675 N N . PHE A 1 90 ? 9.861 24.037 6.280 1.00 12.69 1244 PHE A N 1
ATOM 676 C CA . PHE A 1 90 ? 9.309 24.847 7.365 1.00 10.86 1244 PHE A CA 1
ATOM 677 C C . PHE A 1 90 ? 9.901 24.331 8.669 1.00 12.08 1244 PHE A C 1
ATOM 678 O O . PHE A 1 90 ? 9.202 23.690 9.475 1.00 13.98 1244 PHE A O 1
ATOM 686 N N . PRO A 1 91 ? 11.193 24.565 8.885 1.00 11.49 1245 PRO A N 1
ATOM 687 C CA . PRO A 1 91 ? 11.919 23.736 9.850 1.00 13.10 1245 PRO A CA 1
ATOM 688 C C . PRO A 1 91 ? 11.829 24.092 11.329 1.00 13.74 1245 PRO A C 1
ATOM 689 O O . PRO A 1 91 ? 12.114 23.251 12.176 1.00 13.06 1245 PRO A O 1
ATOM 693 N N . GLY A 1 92 ? 11.484 25.325 11.632 1.00 11.46 1246 GLY A N 1
ATOM 694 C CA . GLY A 1 92 ? 11.674 25.897 12.950 1.00 13.61 1246 GLY A CA 1
ATOM 695 C C . GLY A 1 92 ? 10.759 25.490 14.060 1.00 10.29 1246 GLY A C 1
ATOM 696 O O . GLY A 1 92 ? 10.302 26.321 14.825 1.00 12.66 1246 GLY A O 1
ATOM 697 N N . ASP A 1 93 ? 10.608 24.182 14.220 1.00 11.95 1247 ASP A N 1
ATOM 698 C CA . ASP A 1 93 ? 9.773 23.626 15.265 1.00 11.03 1247 ASP A CA 1
ATOM 699 C C . ASP A 1 93 ? 10.572 23.495 16.567 1.00 12.26 1247 ASP A C 1
ATOM 700 O O . ASP A 1 93 ? 11.114 22.466 16.934 1.00 12.41 1247 ASP A O 1
ATOM 705 N N . HIS A 1 94 ? 10.674 24.632 17.241 1.00 8.15 1248 HIS A N 1
ATOM 706 C CA . HIS A 1 94 ? 11.427 24.817 18.460 1.00 8.68 1248 HIS A CA 1
ATOM 707 C C . HIS A 1 94 ? 11.051 23.787 19.525 1.00 9.21 1248 HIS A C 1
ATOM 708 O O . HIS A 1 94 ? 9.845 23.530 19.760 1.00 8.36 1248 HIS A O 1
ATOM 715 N N 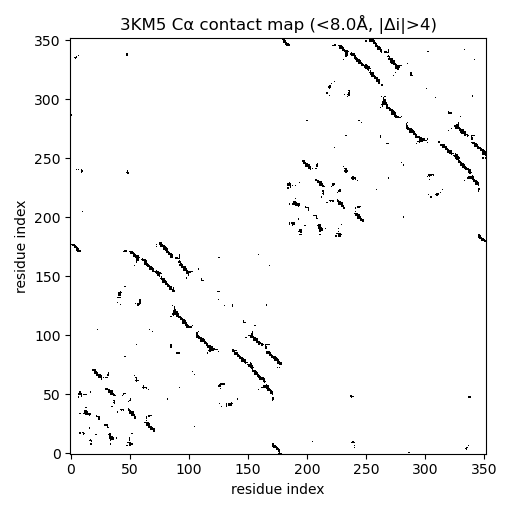. TYR A 1 95 ? 12.070 23.254 20.190 1.00 6.58 1249 TYR A N 1
ATOM 716 C CA . TYR A 1 95 ? 11.816 22.330 21.288 1.00 9.13 1249 TYR A CA 1
ATOM 717 C C . TYR A 1 95 ? 12.893 22.413 22.347 1.00 8.48 1249 TYR A C 1
ATOM 718 O O . TYR A 1 95 ? 14.008 22.873 22.100 1.00 9.20 1249 TYR A O 1
ATOM 727 N N . ALA A 1 96 ? 12.532 21.977 23.537 1.00 9.18 1250 ALA A N 1
ATOM 728 C CA . ALA A 1 96 ? 13.443 21.841 24.654 1.00 7.30 1250 ALA A CA 1
ATOM 729 C C . ALA A 1 96 ? 13.511 20.404 25.141 1.00 7.91 1250 ALA A C 1
ATOM 730 O O . ALA A 1 96 ? 12.548 19.713 25.098 1.00 8.65 1250 ALA A O 1
ATOM 732 N N . VAL A 1 97 ? 14.654 20.028 25.708 1.00 8.41 1251 VAL A N 1
ATOM 733 C CA . VAL A 1 97 ? 14.798 18.834 26.537 1.00 7.74 1251 VAL A CA 1
ATOM 734 C C . VAL A 1 97 ? 14.860 19.400 27.972 1.00 9.73 1251 VAL A C 1
ATOM 735 O O . VAL A 1 97 ? 15.604 20.375 28.257 1.00 10.18 1251 VAL A O 1
ATOM 739 N N . MET A 1 98 ? 14.045 18.842 28.864 1.00 9.74 1252 MET A N 1
ATOM 740 C CA . MET A 1 98 ? 13.960 19.277 30.239 1.00 9.68 1252 MET A CA 1
ATOM 741 C C . MET A 1 98 ? 14.109 18.122 31.177 1.00 9.47 1252 MET A C 1
ATOM 742 O O . MET A 1 98 ? 13.901 16.968 30.819 1.00 9.49 1252 MET A O 1
ATOM 747 N N . ILE A 1 99 ? 14.464 18.435 32.424 1.00 9.16 1253 ILE A N 1
ATOM 748 C CA . ILE A 1 99 ? 14.511 17.419 33.450 1.00 9.93 1253 ILE A CA 1
ATOM 749 C C . ILE A 1 99 ? 13.737 17.815 34.703 1.00 10.17 1253 ILE A C 1
ATOM 750 O O . ILE A 1 99 ? 13.663 19.007 35.068 1.00 10.72 1253 ILE A O 1
ATOM 755 N N . SER A 1 100 ? 13.181 16.792 35.351 1.00 8.69 1254 SER A N 1
ATOM 756 C CA . SER A 1 100 ? 12.629 16.939 36.694 1.00 8.94 1254 SER A CA 1
ATOM 757 C C . SER A 1 100 ? 13.355 15.989 37.610 1.00 10.76 1254 SER A C 1
ATOM 758 O O . SER A 1 100 ? 13.797 14.909 37.192 1.00 10.35 1254 SER A O 1
ATOM 761 N N . LYS A 1 101 ? 13.513 16.416 38.861 1.00 11.79 1255 LYS A N 1
ATOM 762 C CA . LYS A 1 101 ? 14.159 15.626 39.919 1.00 12.87 1255 LYS A CA 1
ATOM 763 C C . LYS A 1 101 ? 13.107 15.101 40.895 1.00 14.86 1255 LYS A C 1
ATOM 764 O O . LYS A 1 101 ? 13.448 14.420 41.874 1.00 16.57 1255 LYS A O 1
ATOM 770 N N . THR A 1 102 ? 11.849 15.392 40.626 1.00 12.80 1256 THR A N 1
ATOM 771 C CA . THR A 1 102 ? 10.783 15.154 41.620 1.00 13.32 1256 THR A CA 1
ATOM 772 C C . THR A 1 102 ? 9.563 14.472 40.987 1.00 12.20 1256 THR A C 1
ATOM 773 O O . THR A 1 102 ? 9.469 13.260 41.035 1.00 13.58 1256 THR A O 1
ATOM 777 N N . GLY A 1 103 ? 8.667 15.272 40.403 1.00 12.04 1257 GLY A N 1
ATOM 778 C CA . GLY A 1 103 ? 7.428 14.793 39.825 1.00 11.69 1257 GLY A CA 1
ATOM 779 C C . GLY A 1 103 ? 7.285 15.090 38.346 1.00 11.04 1257 GLY A C 1
ATOM 780 O O . GLY A 1 103 ? 8.274 15.358 37.631 1.00 12.43 1257 GLY A O 1
ATOM 781 N N . THR A 1 104 ? 6.056 15.000 37.884 1.00 10.74 1258 THR A N 1
ATOM 782 C CA . THR A 1 104 ? 5.768 15.084 36.449 1.00 11.65 1258 THR A CA 1
ATOM 783 C C . THR A 1 104 ? 4.871 16.288 36.095 1.00 12.15 1258 THR A C 1
ATOM 784 O O . THR A 1 104 ? 4.396 16.402 34.965 1.00 13.74 1258 THR A O 1
ATOM 788 N N . ASN A 1 105 ? 4.639 17.185 37.044 1.00 12.66 1259 ASN A N 1
ATOM 789 C CA . ASN A 1 105 ? 3.959 18.415 36.739 1.00 12.34 1259 ASN A CA 1
ATOM 790 C C . ASN A 1 105 ? 4.885 19.278 35.876 1.00 13.35 1259 ASN A C 1
ATOM 791 O O . ASN A 1 105 ? 6.087 19.213 36.021 1.00 12.44 1259 ASN A O 1
ATOM 796 N N . ALA A 1 106 ? 4.317 20.105 35.002 1.00 15.20 1260 ALA A N 1
ATOM 797 C CA . ALA A 1 106 ? 5.123 20.950 34.129 1.00 13.67 1260 ALA A CA 1
ATOM 798 C C . ALA A 1 106 ? 6.117 21.773 34.941 1.00 12.74 1260 ALA A C 1
ATOM 799 O O . ALA A 1 106 ? 7.274 21.910 34.567 1.00 12.71 1260 ALA A O 1
ATOM 801 N N . GLY A 1 107 ? 5.697 22.263 36.103 1.00 14.19 1261 GLY A N 1
ATOM 802 C CA . GLY A 1 107 ? 6.566 23.115 36.920 1.00 14.55 1261 GLY A CA 1
ATOM 803 C C . GLY A 1 107 ? 7.715 22.399 37.589 1.00 12.06 1261 GLY A C 1
ATOM 804 O O . GLY A 1 107 ? 8.601 23.033 38.159 1.00 15.78 1261 GLY A O 1
ATOM 805 N N . ASP A 1 108 ? 7.728 21.072 37.520 1.00 12.33 1262 ASP A N 1
ATOM 806 C CA . ASP A 1 108 ? 8.822 20.308 38.107 1.00 9.97 1262 ASP A CA 1
ATOM 807 C C . ASP A 1 108 ? 10.000 20.256 37.141 1.00 10.66 1262 ASP A C 1
ATOM 808 O O . ASP A 1 108 ? 11.065 19.805 37.533 1.00 11.17 1262 ASP A O 1
ATOM 813 N N . PHE A 1 109 ? 9.809 20.695 35.882 1.00 9.81 1263 PHE A N 1
ATOM 814 C CA . PHE A 1 109 ? 10.853 20.615 34.860 1.00 11.22 1263 PHE A CA 1
ATOM 815 C C . PHE A 1 109 ? 11.646 21.923 34.681 1.00 10.95 1263 PHE A C 1
ATOM 816 O O . PHE A 1 109 ? 11.147 23.046 34.829 1.00 13.16 1263 PHE A O 1
ATOM 824 N N . THR A 1 110 ? 12.913 21.733 34.372 1.00 12.81 1264 THR A N 1
ATOM 825 C CA A THR A 1 110 ? 13.784 22.841 33.978 0.50 13.52 1264 THR A CA 1
ATOM 826 C CA B THR A 1 110 ? 13.869 22.804 34.042 0.50 13.39 1264 THR A CA 1
ATOM 827 C C . THR A 1 110 ? 14.538 22.474 32.694 1.00 12.80 1264 THR A C 1
ATOM 828 O O . THR A 1 110 ? 14.902 21.305 32.446 1.00 11.96 1264 THR A O 1
ATOM 835 N N . VAL A 1 111 ? 14.725 23.485 31.852 1.00 12.87 1265 VAL A N 1
ATOM 836 C CA . VAL A 1 111 ? 15.338 23.293 30.532 1.00 13.12 1265 VAL A CA 1
ATOM 837 C C . VAL A 1 111 ? 16.812 22.979 30.713 1.00 12.43 1265 VAL A C 1
ATOM 838 O O . VAL A 1 111 ? 17.508 23.666 31.490 1.00 16.07 1265 VAL A O 1
ATOM 842 N N . VAL A 1 112 ? 17.293 21.926 30.058 1.00 11.37 1266 VAL A N 1
ATOM 843 C CA . VAL A 1 112 ? 18.704 21.630 30.006 1.00 12.78 1266 VAL A CA 1
ATOM 844 C C . VAL A 1 112 ? 19.288 21.795 28.594 1.00 11.71 1266 VAL A C 1
ATOM 845 O O . VAL A 1 112 ? 20.510 21.820 28.453 1.00 13.99 1266 VAL A O 1
ATOM 849 N N . PHE A 1 113 ? 18.447 21.847 27.561 1.00 11.86 1267 PHE A N 1
ATOM 850 C CA . PHE A 1 113 ? 18.874 22.056 26.172 1.00 10.98 1267 PHE A CA 1
ATOM 851 C C . PHE A 1 113 ? 17.676 22.557 25.396 1.00 12.48 1267 PHE A C 1
ATOM 852 O O . PHE A 1 113 ? 16.593 22.050 25.611 1.00 11.58 1267 PHE A O 1
ATOM 860 N N . GLU A 1 114 ? 17.843 23.521 24.495 1.00 8.77 1268 GLU A N 1
ATOM 861 C CA . GLU A 1 114 ? 16.757 23.813 23.558 1.00 9.38 1268 GLU A CA 1
ATOM 862 C C . GLU A 1 114 ? 17.320 24.449 22.301 1.00 8.33 1268 GLU A C 1
ATOM 863 O O . GLU A 1 114 ? 18.428 24.992 22.324 1.00 10.00 1268 GLU A O 1
ATOM 869 N N . GLU A 1 115 ? 16.581 24.331 21.201 1.00 8.10 1269 GLU A N 1
ATOM 870 C CA . GLU A 1 115 ? 17.015 24.812 19.920 1.00 8.52 1269 GLU A CA 1
ATOM 871 C C . GLU A 1 115 ? 15.845 24.983 18.971 1.00 9.46 1269 GLU A C 1
ATOM 872 O O . GLU A 1 115 ? 14.737 24.536 19.222 1.00 8.83 1269 GLU A O 1
ATOM 878 N N . THR A 1 116 ? 16.120 25.734 17.908 1.00 9.00 1270 THR A N 1
ATOM 879 C CA . THR A 1 116 ? 15.203 25.899 16.828 1.00 9.37 1270 THR A CA 1
ATOM 880 C C . THR A 1 116 ? 15.858 25.229 15.623 1.00 10.57 1270 THR A C 1
ATOM 881 O O . THR A 1 116 ? 16.889 25.708 15.135 1.00 9.92 1270 THR A O 1
ATOM 885 N N . PRO A 1 117 ? 15.318 24.085 15.170 1.00 9.97 1271 PRO A N 1
ATOM 886 C CA . PRO A 1 117 ? 15.890 23.387 14.026 1.00 10.59 1271 PRO A CA 1
ATOM 887 C C . PRO A 1 117 ? 16.057 24.239 12.792 1.00 13.56 1271 PRO A C 1
ATOM 888 O O . PRO A 1 117 ? 15.238 25.121 12.521 1.00 12.88 1271 PRO A O 1
ATOM 892 N N . ASN A 1 118 ? 17.131 23.942 12.071 1.00 15.29 1272 ASN A N 1
ATOM 893 C CA . ASN A 1 118 ? 17.417 24.559 10.790 1.00 18.54 1272 ASN A CA 1
ATOM 894 C C . ASN A 1 118 ? 16.880 23.736 9.637 1.00 18.29 1272 ASN A C 1
ATOM 895 O O . ASN A 1 118 ? 16.591 22.523 9.760 1.00 19.74 1272 ASN A O 1
ATOM 900 N N . GLY A 1 119 ? 16.728 24.386 8.494 1.00 22.23 1273 GLY A N 1
ATOM 901 C CA . GLY A 1 119 ? 16.427 23.663 7.278 1.00 22.98 1273 GLY A CA 1
ATOM 902 C C . GLY A 1 119 ? 16.677 24.541 6.085 0.80 24.37 1273 GLY A C 1
ATOM 903 O O . GLY A 1 119 ? 17.120 25.692 6.227 0.80 24.50 1273 GLY A O 1
ATOM 904 N N . ILE A 1 120 ? 16.366 24.007 4.913 0.80 24.34 1274 ILE A N 1
ATOM 905 C CA . ILE A 1 120 ? 16.344 24.799 3.695 0.80 26.99 1274 ILE A CA 1
ATOM 906 C C . ILE A 1 120 ? 15.546 26.092 3.955 0.80 26.60 1274 ILE A C 1
ATOM 907 O O . ILE A 1 120 ? 15.946 27.170 3.499 0.80 27.46 1274 ILE A O 1
ATOM 909 N N . ASN A 1 121 ? 14.438 25.988 4.702 0.80 26.11 1275 ASN A N 1
ATOM 910 C CA . ASN A 1 121 ? 13.628 27.150 5.070 0.80 26.81 1275 ASN A CA 1
ATOM 911 C C . ASN A 1 121 ? 13.058 27.702 3.778 0.80 29.78 1275 ASN A C 1
ATOM 912 O O . ASN A 1 121 ? 13.161 28.886 3.467 0.80 32.09 1275 ASN A O 1
ATOM 914 N N . LYS A 1 122 ? 12.427 26.792 3.052 1.00 32.19 1276 LYS A N 1
ATOM 915 C CA . LYS A 1 122 ? 12.332 26.857 1.617 1.00 29.58 1276 LYS A CA 1
ATOM 916 C C . LYS A 1 122 ? 10.917 26.743 1.066 1.00 27.99 1276 LYS A C 1
ATOM 917 O O . LYS A 1 122 ? 10.721 26.881 -0.141 1.00 30.53 1276 LYS A O 1
ATOM 920 N N . GLY A 1 123 ? 9.934 26.472 1.919 1.00 25.02 1277 GLY A N 1
ATOM 921 C CA . GLY A 1 123 ? 8.571 26.269 1.458 1.00 23.63 1277 GLY A CA 1
ATOM 922 C C . GLY A 1 123 ? 8.372 24.848 0.967 1.00 24.75 1277 GLY A C 1
ATOM 923 O O . GLY A 1 123 ? 9.207 23.979 1.228 1.00 26.82 1277 GLY A O 1
ATOM 924 N N . GLY A 1 124 ? 7.287 24.631 0.222 1.00 24.53 1278 GLY A N 1
ATOM 925 C CA . GLY A 1 124 ? 6.863 23.310 -0.230 1.00 23.97 1278 GLY A CA 1
ATOM 926 C C . GLY A 1 124 ? 5.545 22.890 0.411 1.00 23.22 1278 GLY A C 1
ATOM 927 O O . GLY A 1 124 ? 4.766 23.736 0.880 1.00 27.08 1278 GLY A O 1
ATOM 928 N N . ALA A 1 125 ? 5.314 21.583 0.452 1.00 24.18 1279 ALA A N 1
ATOM 929 C CA . ALA A 1 125 ? 4.101 21.022 1.039 1.00 19.47 1279 ALA A CA 1
ATOM 930 C C . ALA A 1 125 ? 4.265 20.876 2.550 1.00 17.76 1279 ALA A C 1
ATOM 931 O O . ALA A 1 125 ? 5.394 20.751 3.039 1.00 17.68 1279 ALA A O 1
ATOM 933 N N . ARG A 1 126 ? 3.143 20.905 3.269 1.00 17.78 1280 ARG A N 1
ATOM 934 C CA . ARG A 1 126 ? 3.093 20.561 4.696 1.00 13.74 1280 ARG A CA 1
ATOM 935 C C . ARG A 1 126 ? 2.290 19.292 4.841 1.00 17.71 1280 ARG A C 1
ATOM 936 O O . ARG A 1 126 ? 1.456 18.966 3.986 1.00 18.05 1280 ARG A O 1
ATOM 944 N N . PHE A 1 127 ? 2.556 18.579 5.924 1.00 16.74 1281 PHE A N 1
ATOM 945 C CA . PHE A 1 127 ? 2.116 17.206 6.088 1.00 14.79 1281 PHE A CA 1
ATOM 946 C C . PHE A 1 127 ? 1.421 17.071 7.412 1.00 15.07 1281 PHE A C 1
ATOM 947 O O . PHE A 1 127 ? 1.834 17.683 8.391 1.00 14.03 1281 PHE A O 1
ATOM 955 N N . GLY A 1 128 ? 0.367 16.271 7.432 1.00 16.48 1282 GLY A N 1
ATOM 956 C CA . GLY A 1 128 ? -0.441 16.097 8.621 1.00 20.52 1282 GLY A CA 1
ATOM 957 C C . GLY A 1 128 ? -1.076 14.738 8.699 1.00 21.21 1282 GLY A C 1
ATOM 958 O O . GLY A 1 128 ? -0.740 13.822 7.930 1.00 23.42 1282 GLY A O 1
ATOM 959 N N . LEU A 1 129 ? -2.010 14.602 9.638 1.00 21.01 1283 LEU A N 1
ATOM 960 C CA . LEU A 1 129 ? -2.750 13.357 9.812 1.00 25.65 1283 LEU A CA 1
ATOM 961 C C . LEU A 1 129 ? -4.006 13.333 8.930 1.00 27.40 1283 LEU A C 1
ATOM 962 O O . LEU A 1 129 ? -4.626 12.279 8.799 1.00 29.68 1283 LEU A O 1
ATOM 967 N N . SER A 1 130 ? -4.377 14.493 8.373 0.80 27.24 1284 SER A N 1
ATOM 968 C CA . SER A 1 130 ? -5.499 14.615 7.425 0.80 28.91 1284 SER A CA 1
ATOM 969 C C . SER A 1 130 ? -5.085 15.088 6.024 0.80 31.19 1284 SER A C 1
ATOM 970 O O . SER A 1 130 ? -5.937 15.179 5.137 0.80 33.68 1284 SER A O 1
ATOM 972 N N . THR A 1 131 ? -3.801 15.387 5.807 0.80 31.81 1285 THR A N 1
ATOM 973 C CA . THR A 1 131 ? -3.352 15.843 4.488 0.80 31.02 1285 THR A CA 1
ATOM 974 C C . THR A 1 131 ? -3.523 14.738 3.444 0.80 31.53 1285 THR A C 1
ATOM 975 O O . THR A 1 131 ? -3.261 13.561 3.721 0.80 32.34 1285 THR A O 1
ATOM 978 N N . GLU A 1 132 ? -3.985 15.124 2.257 0.80 32.96 1286 GLU A N 1
ATOM 979 C CA . GLU A 1 132 ? -4.280 14.183 1.169 0.80 32.04 1286 GLU A CA 1
ATOM 980 C C . GLU A 1 132 ? -3.097 13.270 0.836 0.80 32.96 1286 GLU A C 1
ATOM 981 O O . GLU A 1 132 ? -1.953 13.729 0.748 0.80 32.92 1286 GLU A O 1
ATOM 983 N N . ALA A 1 133 ? -3.384 11.984 0.643 0.80 32.99 1287 ALA A N 1
ATOM 984 C CA . ALA A 1 133 ? -2.353 10.962 0.447 0.80 31.48 1287 ALA A CA 1
ATOM 985 C C . ALA A 1 133 ? -1.901 10.871 -1.014 0.80 30.76 1287 ALA A C 1
ATOM 986 O O . ALA A 1 133 ? -2.086 9.837 -1.661 0.80 33.03 1287 ALA A O 1
ATOM 988 N N . ASN A 1 134 ? -1.291 11.945 -1.517 0.80 29.97 1288 ASN A N 1
ATOM 989 C CA . ASN A 1 134 ? -0.874 12.013 -2.924 0.80 28.20 1288 ASN A CA 1
ATOM 990 C C . ASN A 1 134 ? 0.545 11.503 -3.171 1.00 28.57 1288 ASN A C 1
ATOM 991 O O . ASN A 1 134 ? 1.050 11.621 -4.292 1.00 28.83 1288 ASN A O 1
ATOM 993 N N . GLY A 1 135 ? 1.187 10.933 -2.148 1.00 25.09 1289 GLY A N 1
ATOM 994 C CA . GLY A 1 135 ? 2.511 10.336 -2.328 1.00 23.44 1289 GLY A CA 1
ATOM 995 C C . GLY A 1 135 ? 3.723 11.222 -2.097 1.00 19.96 1289 GLY A C 1
ATOM 996 O O . GLY A 1 135 ? 4.845 10.714 -2.087 1.00 23.35 1289 GLY A O 1
ATOM 997 N N . ALA A 1 136 ? 3.515 12.525 -1.882 1.00 18.88 1290 ALA A N 1
ATOM 998 C CA . ALA A 1 136 ? 4.621 13.444 -1.564 1.00 15.98 1290 ALA A CA 1
ATOM 999 C C . ALA A 1 136 ? 5.254 13.086 -0.212 1.00 15.09 1290 ALA A C 1
ATOM 1000 O O . ALA A 1 136 ? 4.599 12.510 0.659 1.00 18.34 1290 ALA A O 1
ATOM 1002 N N . LYS A 1 137 ? 6.544 13.362 -0.091 1.00 12.96 1291 LYS A N 1
ATOM 1003 C CA . LYS A 1 137 ? 7.250 13.129 1.183 1.00 14.78 1291 LYS A CA 1
ATOM 1004 C C . LYS A 1 137 ? 8.100 14.330 1.448 1.00 14.87 1291 LYS A C 1
ATOM 1005 O O . LYS A 1 137 ? 8.769 14.823 0.538 1.00 15.94 1291 LYS A O 1
ATOM 1011 N N . PRO A 1 138 ? 8.125 14.791 2.714 1.00 14.79 1292 PRO A N 1
ATOM 1012 C CA . PRO A 1 138 ? 8.816 16.019 2.988 1.00 16.63 1292 PRO A CA 1
ATOM 1013 C C . PRO A 1 138 ? 10.309 15.845 2.880 1.00 16.66 1292 PRO A C 1
ATOM 1014 O O . PRO A 1 138 ? 10.834 14.736 3.025 1.00 19.03 1292 PRO A O 1
ATOM 1018 N N . GLN A 1 139 ? 10.980 16.964 2.627 0.80 17.71 1293 GLN A N 1
ATOM 1019 C CA . GLN A 1 139 ? 12.406 17.051 2.814 0.80 17.52 1293 GLN A CA 1
ATOM 1020 C C . GLN A 1 139 ? 12.553 17.048 4.329 0.80 16.70 1293 GLN A C 1
ATOM 1021 O O . GLN A 1 139 ? 12.036 17.950 4.990 0.80 16.25 1293 GLN A O 1
ATOM 1023 N N . SER A 1 140 ? 13.178 15.997 4.861 0.80 16.10 1294 SER A N 1
ATOM 1024 C CA . SER A 1 140 ? 13.158 15.731 6.322 0.80 17.45 1294 SER A CA 1
ATOM 1025 C C . SER A 1 140 ? 14.321 14.801 6.698 0.80 19.07 1294 SER A C 1
ATOM 1026 O O . SER A 1 140 ? 14.232 13.583 6.558 0.80 24.12 1294 SER A O 1
ATOM 1029 N N . VAL A 1 141 ? 15.411 15.396 7.177 1.00 19.19 1295 VAL A N 1
ATOM 1030 C CA . VAL A 1 141 ? 16.656 14.681 7.524 1.00 17.38 1295 VAL A CA 1
ATOM 1031 C C . VAL A 1 141 ? 16.692 14.386 9.046 1.00 14.01 1295 VAL A C 1
ATOM 1032 O O . VAL A 1 141 ? 16.326 15.258 9.835 1.00 15.95 1295 VAL A O 1
ATOM 1036 N N . TRP A 1 142 ? 17.139 13.191 9.455 1.00 12.98 1296 TRP A N 1
ATOM 1037 C CA . TRP A 1 142 ? 17.262 12.879 10.917 1.00 12.23 1296 TRP A CA 1
ATOM 1038 C C . TRP A 1 142 ? 18.568 13.402 11.484 1.00 14.86 1296 TRP A C 1
ATOM 1039 O O . TRP A 1 142 ? 19.642 13.145 10.935 1.00 15.31 1296 TRP A O 1
ATOM 1050 N N . ILE A 1 143 ? 18.459 14.112 12.602 1.00 12.51 1297 ILE A N 1
ATOM 1051 C CA . ILE A 1 143 ? 19.572 14.830 13.206 1.00 10.92 1297 ILE A CA 1
ATOM 1052 C C . ILE A 1 143 ? 19.839 14.288 14.606 1.00 10.24 1297 ILE A C 1
ATOM 1053 O O . ILE A 1 143 ? 18.918 14.202 15.415 1.00 10.27 1297 ILE A O 1
ATOM 1058 N N . GLU A 1 144 ? 21.100 13.974 14.923 1.00 9.12 1298 GLU A N 1
ATOM 1059 C CA . GLU A 1 144 ? 21.477 13.424 16.214 1.00 8.60 1298 GLU A CA 1
ATOM 1060 C C . GLU A 1 144 ? 21.740 14.540 17.232 1.00 8.84 1298 GLU A C 1
ATOM 1061 O O . GLU A 1 144 ? 22.351 15.550 16.906 1.00 9.20 1298 GLU A O 1
ATOM 1067 N N . ARG A 1 145 ? 21.333 14.311 18.466 1.00 10.61 1299 ARG A N 1
ATOM 1068 C CA . ARG A 1 145 ? 21.677 15.157 19.605 1.00 8.43 1299 ARG A CA 1
ATOM 1069 C C . ARG A 1 145 ? 22.030 14.321 20.799 1.00 9.03 1299 ARG A C 1
ATOM 1070 O O . ARG A 1 145 ? 21.455 13.262 20.955 1.00 9.52 1299 ARG A O 1
ATOM 1078 N N . THR A 1 146 ? 22.960 14.793 21.617 1.00 8.73 1300 THR A N 1
ATOM 1079 C CA . THR A 1 146 ? 23.363 14.145 22.861 1.00 8.94 1300 THR A CA 1
ATOM 1080 C C . THR A 1 146 ? 23.379 15.240 23.934 1.00 10.22 1300 THR A C 1
ATOM 1081 O O . THR A 1 146 ? 24.119 16.222 23.817 1.00 10.63 1300 THR A O 1
ATOM 1085 N N . VAL A 1 147 ? 22.569 15.039 24.972 1.00 9.33 1301 VAL A N 1
ATOM 1086 C CA . VAL A 1 147 ? 22.325 16.057 25.975 1.00 9.38 1301 VAL A CA 1
ATOM 1087 C C . VAL A 1 147 ? 22.704 15.512 27.346 1.00 12.09 1301 VAL A C 1
ATOM 1088 O O . VAL A 1 147 ? 22.287 14.421 27.739 1.00 10.51 1301 VAL A O 1
ATOM 1092 N N . ASP A 1 148 ? 23.525 16.265 28.057 1.00 9.07 1302 ASP A N 1
ATOM 1093 C CA . ASP A 1 148 ? 23.971 15.910 29.393 1.00 9.87 1302 ASP A CA 1
ATOM 1094 C C . ASP A 1 148 ? 22.788 16.051 30.377 1.00 12.03 1302 ASP A C 1
ATOM 1095 O O . ASP A 1 148 ? 22.061 17.029 30.317 1.00 10.81 1302 ASP A O 1
ATOM 1100 N N . LEU A 1 149 ? 22.596 15.065 31.265 1.00 9.08 1303 LEU A N 1
ATOM 1101 C CA . LEU A 1 149 ? 21.536 15.137 32.271 1.00 11.67 1303 LEU A CA 1
ATOM 1102 C C . LEU A 1 149 ? 22.122 15.426 33.658 1.00 10.97 1303 LEU A C 1
ATOM 1103 O O . LEU A 1 149 ? 23.052 14.728 34.075 1.00 14.04 1303 LEU A O 1
ATOM 1108 N N . PRO A 1 150 ? 21.636 16.480 34.327 1.00 11.36 1304 PRO A N 1
ATOM 1109 C CA . PRO A 1 150 ? 22.143 16.825 35.665 1.00 11.47 1304 PRO A CA 1
ATOM 1110 C C . PRO A 1 150 ? 21.949 15.695 36.640 1.00 13.85 1304 PRO A C 1
ATOM 1111 O O . PRO A 1 150 ? 21.033 14.882 36.508 1.00 12.61 1304 PRO A O 1
ATOM 1115 N N . ALA A 1 151 ? 22.835 15.633 37.616 1.00 12.81 1305 ALA A N 1
ATOM 1116 C CA . ALA A 1 151 ? 22.705 14.669 38.679 1.00 11.88 1305 ALA A CA 1
ATOM 1117 C C . ALA A 1 151 ? 21.347 14.810 39.351 1.00 12.97 1305 ALA A C 1
ATOM 1118 O O . ALA A 1 151 ? 20.894 15.907 39.633 1.00 13.77 1305 ALA A O 1
ATOM 1120 N N . GLY A 1 152 ? 20.723 13.700 39.630 1.00 11.97 1306 GLY A N 1
ATOM 1121 C CA . GLY A 1 152 ? 19.389 13.710 40.237 1.00 13.97 1306 GLY A CA 1
ATOM 1122 C C . GLY A 1 152 ? 18.220 13.646 39.244 1.00 11.50 1306 GLY A C 1
ATOM 1123 O O . GLY A 1 152 ? 17.075 13.506 39.644 1.00 12.28 1306 GLY A O 1
ATOM 1124 N N . THR A 1 153 ? 18.502 13.723 37.939 1.00 10.98 1307 THR A N 1
ATOM 1125 C CA . THR A 1 153 ? 17.440 13.627 36.932 1.00 11.88 1307 THR A CA 1
ATOM 1126 C C . THR A 1 153 ? 16.626 12.358 37.178 1.00 9.83 1307 THR A C 1
ATOM 1127 O O . THR A 1 153 ? 17.171 11.252 37.255 1.00 11.49 1307 THR A O 1
ATOM 1131 N N . LYS A 1 154 ? 15.305 12.517 37.259 1.00 11.42 1308 LYS A N 1
ATOM 1132 C CA . LYS A 1 154 ? 14.365 11.420 37.424 1.00 10.88 1308 LYS A CA 1
ATOM 1133 C C . LYS A 1 154 ? 13.458 11.238 36.192 1.00 10.59 1308 LYS A C 1
ATOM 1134 O O . LYS A 1 154 ? 13.152 10.128 35.792 1.00 11.70 1308 LYS A O 1
ATOM 1140 N N . TYR A 1 155 ? 13.008 12.351 35.617 1.00 10.64 1309 TYR A N 1
ATOM 1141 C CA . TYR A 1 155 ? 12.207 12.332 34.394 1.00 9.34 1309 TYR A CA 1
ATOM 1142 C C . TYR A 1 155 ? 12.823 13.265 33.395 1.00 10.20 1309 TYR A C 1
ATOM 1143 O O . TYR A 1 155 ? 13.321 14.331 33.755 1.00 10.26 1309 TYR A O 1
ATOM 1152 N N . VAL A 1 156 ? 12.758 12.856 32.135 1.00 10.15 1310 VAL A N 1
ATOM 1153 C CA . VAL A 1 156 ? 13.214 13.657 31.016 1.00 8.42 1310 VAL A CA 1
ATOM 1154 C C . VAL A 1 156 ? 11.982 13.983 30.169 1.00 10.47 1310 VAL A C 1
ATOM 1155 O O . VAL A 1 156 ? 11.186 13.101 29.862 1.00 10.79 1310 VAL A O 1
ATOM 1159 N N . ALA A 1 157 ? 11.826 15.246 29.813 1.00 9.40 1311 ALA A N 1
ATOM 1160 C CA . ALA A 1 157 ? 10.722 15.683 28.980 1.00 9.36 1311 ALA A CA 1
ATOM 1161 C C . ALA A 1 157 ? 11.233 16.329 27.709 1.00 8.18 1311 ALA A C 1
ATOM 1162 O O . ALA A 1 157 ? 12.266 17.001 27.719 1.00 8.69 1311 ALA A O 1
ATOM 1164 N N . PHE A 1 158 ? 10.501 16.136 26.619 1.00 8.12 1312 PHE A N 1
ATOM 1165 C CA . PHE A 1 158 ? 10.689 16.886 25.378 1.00 6.61 1312 PHE A CA 1
ATOM 1166 C C . PHE A 1 158 ? 9.473 17.789 25.246 1.00 9.44 1312 PHE A C 1
ATOM 1167 O O . PHE A 1 158 ? 8.310 17.343 25.340 1.00 9.56 1312 PHE A O 1
ATOM 1175 N N . ARG A 1 159 ? 9.734 19.075 25.032 1.00 9.44 1313 ARG A N 1
ATOM 1176 C CA . ARG A 1 159 ? 8.697 20.097 25.047 1.00 8.72 1313 ARG A CA 1
ATOM 1177 C C . ARG A 1 159 ? 8.720 20.813 23.716 1.00 7.95 1313 ARG A C 1
ATOM 1178 O O . ARG A 1 159 ? 9.701 21.470 23.394 1.00 7.71 1313 ARG A O 1
ATOM 1186 N N . HIS A 1 160 ? 7.662 20.669 22.928 1.00 7.82 1314 HIS A N 1
ATOM 1187 C CA . HIS A 1 160 ? 7.511 21.379 21.665 1.00 7.50 1314 HIS A CA 1
ATOM 1188 C C . HIS A 1 160 ? 6.733 22.645 21.988 1.00 8.77 1314 HIS A C 1
ATOM 1189 O O . HIS A 1 160 ? 5.562 22.590 22.401 1.00 8.33 1314 HIS A O 1
ATOM 1196 N N . TYR A 1 161 ? 7.374 23.795 21.823 1.00 9.76 1315 TYR A N 1
ATOM 1197 C CA . TYR A 1 161 ? 6.779 25.037 22.274 1.00 11.61 1315 TYR A CA 1
ATOM 1198 C C . TYR A 1 161 ? 7.472 26.209 21.647 1.00 8.03 1315 TYR A C 1
ATOM 1199 O O . TYR A 1 161 ? 8.463 26.047 20.961 1.00 10.50 1315 TYR A O 1
ATOM 1208 N N . ASN A 1 162 ? 6.931 27.404 21.891 1.00 10.58 1316 ASN A N 1
ATOM 1209 C CA . ASN A 1 162 ? 7.589 28.641 21.436 1.00 9.15 1316 ASN A CA 1
ATOM 1210 C C . ASN A 1 162 ? 7.751 28.686 19.915 1.00 12.42 1316 ASN A C 1
ATOM 1211 O O . ASN A 1 162 ? 8.771 29.163 19.413 1.00 13.22 1316 ASN A O 1
ATOM 1216 N N . CYS A 1 163 ? 6.733 28.217 19.185 1.00 9.67 1317 CYS A N 1
ATOM 1217 C CA . CYS A 1 163 ? 6.734 28.212 17.717 1.00 10.95 1317 CYS A CA 1
ATOM 1218 C C . CYS A 1 163 ? 5.286 28.072 17.243 1.00 11.34 1317 CYS A C 1
ATOM 1219 O O . CYS A 1 163 ? 4.403 27.684 17.997 1.00 11.58 1317 CYS A O 1
ATOM 1222 N N . SER A 1 164 ? 5.056 28.421 15.991 1.00 13.59 1318 SER A N 1
ATOM 1223 C CA A SER A 1 164 ? 3.711 28.332 15.415 0.50 14.80 1318 SER A CA 1
ATOM 1224 C CA B SER A 1 164 ? 3.723 28.294 15.419 0.50 14.89 1318 SER A CA 1
ATOM 1225 C C . SER A 1 164 ? 3.768 28.206 13.897 1.00 14.06 1318 SER A C 1
ATOM 1226 O O . SER A 1 164 ? 4.586 28.870 13.243 1.00 16.57 1318 SER A O 1
ATOM 1231 N N . ASP A 1 165 ? 2.890 27.369 13.346 1.00 14.52 1319 ASP A N 1
ATOM 1232 C CA . ASP A 1 165 ? 2.630 27.343 11.898 1.00 14.10 1319 ASP A CA 1
ATOM 1233 C C . ASP A 1 165 ? 3.884 27.026 11.097 1.00 16.03 1319 ASP A C 1
ATOM 1234 O O . ASP A 1 165 ? 4.156 27.624 10.050 1.00 18.75 1319 ASP A O 1
ATOM 1239 N N . LEU A 1 166 ? 4.667 26.063 11.582 1.00 16.52 1320 LEU A N 1
ATOM 1240 C CA . LEU A 1 166 ? 5.770 25.514 10.790 1.00 13.47 1320 LEU A CA 1
ATOM 1241 C C . LEU A 1 166 ? 5.239 24.169 10.288 1.00 11.89 1320 LEU A C 1
ATOM 1242 O O . LEU A 1 166 ? 4.344 24.137 9.428 1.00 12.65 1320 LEU A O 1
ATOM 1247 N N . ASN A 1 167 ? 5.698 23.038 10.841 1.00 9.15 1321 ASN A N 1
ATOM 1248 C CA . ASN A 1 167 ? 4.998 21.780 10.531 1.00 10.34 1321 ASN A CA 1
ATOM 1249 C C . ASN A 1 167 ? 5.010 20.784 11.689 1.00 9.95 1321 ASN A C 1
ATOM 1250 O O . ASN A 1 167 ? 3.994 20.642 12.357 1.00 9.91 1321 ASN A O 1
ATOM 1255 N N . TYR A 1 168 ? 6.134 20.113 11.905 1.00 10.53 1322 TYR A N 1
ATOM 1256 C CA . TYR A 1 168 ? 6.185 19.045 12.923 1.00 10.43 1322 TYR A CA 1
ATOM 1257 C C . TYR A 1 168 ? 7.608 18.945 13.429 1.00 9.91 1322 TYR A C 1
ATOM 1258 O O . TYR A 1 168 ? 8.583 19.402 12.796 1.00 9.74 1322 TYR A O 1
ATOM 1267 N N . ILE A 1 169 ? 7.708 18.348 14.625 1.00 9.34 1323 ILE A N 1
ATOM 1268 C CA . ILE A 1 169 ? 8.946 17.708 15.080 1.00 9.22 1323 ILE A CA 1
ATOM 1269 C C . ILE A 1 169 ? 8.670 16.237 15.352 1.00 8.09 1323 ILE A C 1
ATOM 1270 O O . ILE A 1 169 ? 7.664 15.873 15.976 1.00 9.15 1323 ILE A O 1
ATOM 1275 N N . LEU A 1 170 ? 9.540 15.374 14.823 1.00 7.51 1324 LEU A N 1
ATOM 1276 C CA . LEU A 1 170 ? 9.485 13.943 15.116 1.00 7.32 1324 LEU A CA 1
ATOM 1277 C C . LEU A 1 170 ? 10.685 13.573 15.993 1.00 8.09 1324 LEU A C 1
ATOM 1278 O O . LEU A 1 170 ? 11.776 14.142 15.789 1.00 8.66 1324 LEU A O 1
ATOM 1283 N N . LEU A 1 171 ? 10.533 12.561 16.865 1.00 8.39 1325 LEU A N 1
ATOM 1284 C CA . LEU A 1 171 ? 11.640 12.003 17.631 1.00 6.00 1325 LEU A CA 1
ATOM 1285 C C . LEU A 1 171 ? 11.651 10.512 17.454 1.00 7.70 1325 LEU A C 1
ATOM 1286 O O . LEU A 1 171 ? 10.604 9.899 17.303 1.00 8.49 1325 LEU A O 1
ATOM 1291 N N . ASP A 1 172 ? 12.843 9.937 17.492 1.00 8.24 1326 ASP A N 1
ATOM 1292 C CA . ASP A 1 172 ? 12.964 8.471 17.468 1.00 6.81 1326 ASP A CA 1
ATOM 1293 C C . ASP A 1 172 ? 14.288 8.079 18.118 1.00 8.66 1326 ASP A C 1
ATOM 1294 O O . ASP A 1 172 ? 15.193 8.871 18.255 1.00 8.42 1326 ASP A O 1
ATOM 1299 N N . ASP A 1 173 ? 14.357 6.819 18.534 1.00 7.06 1327 ASP A N 1
ATOM 1300 C CA . ASP A 1 173 ? 15.586 6.210 19.013 1.00 9.47 1327 ASP A CA 1
ATOM 1301 C C . ASP A 1 173 ? 16.216 7.032 20.137 1.00 8.20 1327 ASP A C 1
ATOM 1302 O O . ASP A 1 173 ? 17.399 7.427 20.114 1.00 9.32 1327 ASP A O 1
ATOM 1307 N N . ILE A 1 174 ? 15.414 7.245 21.167 1.00 9.13 1328 ILE A N 1
ATOM 1308 C CA . ILE A 1 174 ? 15.821 8.007 22.332 1.00 8.38 1328 ILE A CA 1
ATOM 1309 C C . ILE A 1 174 ? 16.529 7.098 23.357 1.00 9.11 1328 ILE A C 1
ATOM 1310 O O . ILE A 1 174 ? 15.869 6.267 24.022 1.00 10.37 1328 ILE A O 1
ATOM 1315 N N . GLN A 1 175 ? 17.849 7.242 23.456 1.00 9.67 1329 GLN A N 1
ATOM 1316 C CA . GLN A 1 175 ? 18.708 6.332 24.218 1.00 10.45 1329 GLN A CA 1
ATOM 1317 C C . GLN A 1 175 ? 19.114 7.001 25.504 1.00 11.14 1329 GLN A C 1
ATOM 1318 O O . GLN A 1 175 ? 19.642 8.106 25.486 1.00 9.64 1329 GLN A O 1
ATOM 1324 N N . PHE A 1 176 ? 18.857 6.344 26.625 1.00 10.38 1330 PHE A N 1
ATOM 1325 C CA . PHE A 1 176 ? 19.276 6.797 27.935 1.00 10.06 1330 PHE A CA 1
ATOM 1326 C C . PHE A 1 176 ? 20.527 6.054 28.380 1.00 11.67 1330 PHE A C 1
ATOM 1327 O O . PHE A 1 176 ? 20.516 4.810 28.432 1.00 11.23 1330 PHE A O 1
ATOM 1335 N N . THR A 1 177 ? 21.598 6.777 28.652 1.00 11.94 1331 THR A N 1
ATOM 1336 C CA . THR A 1 177 ? 22.794 6.214 29.273 1.00 12.72 1331 THR A CA 1
ATOM 1337 C C . THR A 1 177 ? 22.584 6.264 30.761 1.00 12.95 1331 THR A C 1
ATOM 1338 O O . THR A 1 177 ? 22.398 7.331 31.333 1.00 15.92 1331 THR A O 1
ATOM 1342 N N . MET A 1 178 ? 22.624 5.095 31.388 1.00 14.05 1332 MET A N 1
ATOM 1343 C CA . MET A 1 178 ? 22.352 4.955 32.802 1.00 17.62 1332 MET A CA 1
ATOM 1344 C C . MET A 1 178 ? 23.675 4.758 33.534 1.00 24.26 1332 MET A C 1
ATOM 1345 O O . MET A 1 178 ? 23.923 3.704 34.105 1.00 29.38 1332 MET A O 1
ATOM 1350 N N . GLY A 1 179 ? 24.530 5.784 33.490 1.00 23.85 1333 GLY A N 1
ATOM 1351 C CA . GLY A 1 179 ? 25.786 5.778 34.242 1.00 26.43 1333 GLY A CA 1
ATOM 1352 N N . ALA B 1 3 ? 35.357 -30.835 34.908 1.00 31.27 1157 ALA B N 1
ATOM 1353 C CA . ALA B 1 3 ? 33.966 -31.044 34.415 1.00 27.38 1157 ALA B CA 1
ATOM 1354 C C . ALA B 1 3 ? 33.567 -30.038 33.320 1.00 23.79 1157 ALA B C 1
ATOM 1355 O O . ALA B 1 3 ? 32.414 -29.593 33.284 1.00 26.83 1157 ALA B O 1
ATOM 1357 N N . ASP B 1 4 ? 34.507 -29.699 32.438 1.00 21.52 1158 ASP B N 1
ATOM 1358 C CA . ASP B 1 4 ? 34.209 -28.821 31.276 1.00 21.05 1158 ASP B CA 1
ATOM 1359 C C . ASP B 1 4 ? 33.093 -29.428 30.440 1.00 21.77 1158 ASP B C 1
ATOM 1360 O O . ASP B 1 4 ? 33.040 -30.665 30.270 1.00 20.99 1158 ASP B O 1
ATOM 1365 N N . PHE B 1 5 ? 32.224 -28.578 29.886 1.00 20.23 1159 PHE B N 1
ATOM 1366 C CA . PHE B 1 5 ? 31.146 -29.078 29.008 1.00 21.32 1159 PHE B CA 1
ATOM 1367 C C . PHE B 1 5 ? 30.762 -28.069 27.951 1.00 19.68 1159 PHE B C 1
ATOM 1368 O O . PHE B 1 5 ? 31.035 -26.895 28.121 1.00 16.30 1159 PHE B O 1
ATOM 1376 N N . THR B 1 6 ? 30.169 -28.540 26.858 1.00 16.92 1160 THR B N 1
ATOM 1377 C CA . THR B 1 6 ? 29.693 -27.671 25.775 1.00 17.47 1160 THR B CA 1
ATOM 1378 C C . THR B 1 6 ? 28.194 -27.803 25.555 1.00 18.57 1160 THR B C 1
ATOM 1379 O O . THR B 1 6 ? 27.690 -28.930 25.439 1.00 22.10 1160 THR B O 1
ATOM 1383 N N . GLU B 1 7 ? 27.501 -26.658 25.546 1.00 12.86 1161 GLU B N 1
ATOM 1384 C CA . GLU B 1 7 ? 26.088 -26.570 25.130 1.00 12.11 1161 GLU B CA 1
ATOM 1385 C C . GLU B 1 7 ? 26.018 -26.441 23.627 1.00 9.53 1161 GLU B C 1
ATOM 1386 O O . GLU B 1 7 ? 26.442 -25.440 23.039 1.00 9.74 1161 GLU B O 1
ATOM 1392 N N . THR B 1 8 ? 25.532 -27.479 22.968 1.00 9.54 1162 THR B N 1
ATOM 1393 C CA . THR B 1 8 ? 25.358 -27.511 21.526 1.00 8.27 1162 THR B CA 1
ATOM 1394 C C . THR B 1 8 ? 23.962 -27.093 21.053 1.00 8.30 1162 THR B C 1
ATOM 1395 O O . THR B 1 8 ? 23.715 -26.938 19.870 1.00 9.43 1162 THR B O 1
ATOM 1399 N N . PHE B 1 9 ? 23.041 -27.025 22.003 1.00 8.25 1163 PHE B N 1
ATOM 1400 C CA . PHE B 1 9 ? 21.594 -26.843 21.738 1.00 8.65 1163 PHE B CA 1
ATOM 1401 C C . PHE B 1 9 ? 20.899 -27.953 20.964 1.00 9.41 1163 PHE B C 1
ATOM 1402 O O . PHE B 1 9 ? 19.705 -27.824 20.639 1.00 8.41 1163 PHE B O 1
ATOM 1410 N N . GLU B 1 10 ? 21.587 -29.073 20.713 1.00 10.17 1164 GLU B N 1
ATOM 1411 C CA . GLU B 1 10 ? 21.043 -30.156 19.869 1.00 10.06 1164 GLU B CA 1
ATOM 1412 C C . GLU B 1 10 ? 19.900 -30.894 20.558 1.00 10.71 1164 GLU B C 1
ATOM 1413 O O . GLU B 1 10 ? 19.035 -31.455 19.857 1.00 11.88 1164 GLU B O 1
ATOM 1419 N N . SER B 1 11 ? 19.871 -30.879 21.885 1.00 8.04 1165 SER B N 1
ATOM 1420 C CA . SER B 1 11 ? 18.774 -31.500 22.651 1.00 9.54 1165 SER B CA 1
ATOM 1421 C C . SER B 1 11 ? 17.594 -30.567 22.839 1.00 11.61 1165 SER B C 1
ATOM 1422 O O . SER B 1 11 ? 16.550 -30.992 23.310 1.00 12.32 1165 SER B O 1
ATOM 1425 N N . SER B 1 12 ? 17.766 -29.302 22.487 1.00 8.61 1166 SER B N 1
ATOM 1426 C CA . SER B 1 12 ? 16.724 -28.311 22.664 1.00 10.02 1166 SER B CA 1
ATOM 1427 C C . SER B 1 12 ? 15.764 -28.347 21.488 1.00 9.94 1166 SER B C 1
ATOM 1428 O O . SER B 1 12 ? 16.091 -28.875 20.416 1.00 10.71 1166 SER B O 1
ATOM 1431 N N . THR B 1 13 ? 14.570 -27.791 21.709 1.00 8.76 1167 THR B N 1
ATOM 1432 C CA . THR B 1 13 ? 13.488 -27.821 20.733 1.00 10.55 1167 THR B CA 1
ATOM 1433 C C . THR B 1 13 ? 13.301 -26.488 20.012 1.00 9.08 1167 THR B C 1
ATOM 1434 O O . THR B 1 13 ? 13.273 -25.404 20.640 1.00 8.64 1167 THR B O 1
ATOM 1438 N N . HIS B 1 14 ? 13.156 -26.568 18.695 1.00 11.02 1168 HIS B N 1
ATOM 1439 C CA . HIS B 1 14 ? 12.933 -25.386 17.892 1.00 10.14 1168 HIS B CA 1
ATOM 1440 C C . HIS B 1 14 ? 11.740 -24.642 18.452 1.00 10.80 1168 HIS B C 1
ATOM 1441 O O . HIS B 1 14 ? 10.681 -25.210 18.659 1.00 11.78 1168 HIS B O 1
ATOM 1448 N N . GLY B 1 15 ? 11.871 -23.346 18.682 1.00 8.71 1169 GLY B N 1
ATOM 1449 C CA . GLY B 1 15 ? 10.713 -22.575 19.123 1.00 12.08 1169 GLY B CA 1
ATOM 1450 C C . GLY B 1 15 ? 10.561 -22.471 20.624 1.00 14.41 1169 GLY B C 1
ATOM 1451 O O . GLY B 1 15 ? 9.642 -21.797 21.121 1.00 12.48 1169 GLY B O 1
ATOM 1452 N N . GLU B 1 16 ? 11.441 -23.159 21.365 1.00 10.18 1170 GLU B N 1
ATOM 1453 C CA . GLU B 1 16 ? 11.420 -23.188 22.826 1.00 11.59 1170 GLU B CA 1
ATOM 1454 C C . GLU B 1 16 ? 12.682 -22.570 23.393 1.00 9.46 1170 GLU B C 1
ATOM 1455 O O . GLU B 1 16 ? 13.726 -22.536 22.737 1.00 9.51 1170 GLU B O 1
ATOM 1461 N N . ALA B 1 17 ? 12.621 -22.117 24.633 1.00 10.41 1171 ALA B N 1
ATOM 1462 C CA . ALA B 1 17 ? 13.821 -21.745 25.381 1.00 12.18 1171 ALA B CA 1
ATOM 1463 C C . ALA B 1 17 ? 14.712 -22.991 25.456 1.00 11.33 1171 ALA B C 1
ATOM 1464 O O . ALA B 1 17 ? 14.187 -24.100 25.577 1.00 11.31 1171 ALA B O 1
ATOM 1466 N N . PRO B 1 18 ? 16.045 -22.830 25.450 1.00 10.48 1172 PRO B N 1
ATOM 1467 C CA . PRO B 1 18 ? 16.891 -24.024 25.513 1.00 10.68 1172 PRO B CA 1
ATOM 1468 C C . PRO B 1 18 ? 16.637 -24.849 26.779 1.00 11.44 1172 PRO B C 1
ATOM 1469 O O . PRO B 1 18 ? 16.374 -24.285 27.840 1.00 12.14 1172 PRO B O 1
ATOM 1473 N N . ALA B 1 19 ? 16.794 -26.172 26.676 1.00 10.42 1173 ALA B N 1
ATOM 1474 C CA . ALA B 1 19 ? 16.362 -27.101 27.732 1.00 12.94 1173 ALA B CA 1
ATOM 1475 C C . ALA B 1 19 ? 16.957 -26.853 29.102 1.00 15.03 1173 ALA B C 1
ATOM 1476 O O . ALA B 1 19 ? 16.260 -26.919 30.119 1.00 17.80 1173 ALA B O 1
ATOM 1478 N N . GLU B 1 20 ? 18.247 -26.583 29.158 1.00 14.74 1174 GLU B N 1
ATOM 1479 C CA . GLU B 1 20 ? 18.892 -26.409 30.477 1.00 16.70 1174 GLU B CA 1
ATOM 1480 C C . GLU B 1 20 ? 19.104 -24.953 30.900 1.00 13.29 1174 GLU B C 1
ATOM 1481 O O . GLU B 1 20 ? 19.917 -24.669 31.754 1.00 12.42 1174 GLU B O 1
ATOM 1487 N N . TRP B 1 21 ? 18.371 -24.032 30.290 1.00 11.64 1175 TRP B N 1
ATOM 1488 C CA . TRP B 1 21 ? 18.575 -22.603 30.477 1.00 9.75 1175 TRP B CA 1
ATOM 1489 C C . TRP B 1 21 ? 17.253 -21.969 30.887 1.00 9.90 1175 TRP B C 1
ATOM 1490 O O . TRP B 1 21 ? 16.190 -22.546 30.664 1.00 13.60 1175 TRP B O 1
ATOM 1501 N N . THR B 1 22 ? 17.316 -20.775 31.451 1.00 10.15 1176 THR B N 1
ATOM 1502 C CA . THR B 1 22 ? 16.104 -19.963 31.658 1.00 9.14 1176 THR B CA 1
ATOM 1503 C C . THR B 1 22 ? 16.249 -18.639 30.904 1.00 10.27 1176 THR B C 1
ATOM 1504 O O . THR B 1 22 ? 17.325 -18.332 30.401 1.00 10.32 1176 THR B O 1
ATOM 1508 N N . THR B 1 23 ? 15.166 -17.903 30.784 1.00 9.34 1177 THR B N 1
ATOM 1509 C CA . THR B 1 23 ? 15.146 -16.660 30.034 1.00 9.33 1177 THR B CA 1
ATOM 1510 C C . THR B 1 23 ? 14.360 -15.596 30.769 1.00 10.68 1177 THR B C 1
ATOM 1511 O O . THR B 1 23 ? 13.483 -15.893 31.602 1.00 11.61 1177 THR B O 1
ATOM 1515 N N . ILE B 1 24 ? 14.637 -14.350 30.395 1.00 8.84 1178 ILE B N 1
ATOM 1516 C CA . ILE B 1 24 ? 13.878 -13.166 30.800 1.00 9.99 1178 ILE B CA 1
ATOM 1517 C C . ILE B 1 24 ? 13.626 -12.304 29.563 1.00 10.22 1178 ILE B C 1
ATOM 1518 O O . ILE B 1 24 ? 14.558 -11.932 28.822 1.00 10.25 1178 ILE B O 1
ATOM 1523 N N . ASP B 1 25 ? 12.365 -11.995 29.317 1.00 10.44 1179 ASP B N 1
ATOM 1524 C CA . ASP B 1 25 ? 11.927 -11.062 28.295 1.00 10.49 1179 ASP B CA 1
ATOM 1525 C C . ASP B 1 25 ? 11.756 -9.717 29.027 1.00 11.33 1179 ASP B C 1
ATOM 1526 O O . ASP B 1 25 ? 10.633 -9.316 29.337 1.00 11.70 1179 ASP B O 1
ATOM 1531 N N . ALA B 1 26 ? 12.857 -9.025 29.318 1.00 10.76 1180 ALA B N 1
ATOM 1532 C CA . ALA B 1 26 ? 12.790 -7.850 30.196 1.00 9.31 1180 ALA B CA 1
ATOM 1533 C C . ALA B 1 26 ? 12.046 -6.687 29.535 1.00 10.91 1180 ALA B C 1
ATOM 1534 O O . ALA B 1 26 ? 11.396 -5.909 30.233 1.00 13.53 1180 ALA B O 1
ATOM 1536 N N . ASP B 1 27 ? 12.155 -6.528 28.217 1.00 9.67 1181 ASP B N 1
ATOM 1537 C CA . ASP B 1 27 ? 11.450 -5.432 27.549 1.00 10.12 1181 ASP B CA 1
ATOM 1538 C C . ASP B 1 27 ? 9.932 -5.696 27.447 1.00 13.53 1181 ASP B C 1
ATOM 1539 O O . ASP B 1 27 ? 9.169 -4.781 27.200 1.00 15.42 1181 ASP B O 1
ATOM 1544 N N . GLY B 1 28 ? 9.515 -6.960 27.557 1.00 10.27 1182 GLY B N 1
ATOM 1545 C CA . GLY B 1 28 ? 8.094 -7.288 27.660 1.00 9.32 1182 GLY B CA 1
ATOM 1546 C C . GLY B 1 28 ? 7.332 -7.444 26.358 1.00 12.75 1182 GLY B C 1
ATOM 1547 O O . GLY B 1 28 ? 6.101 -7.466 26.392 1.00 16.89 1182 GLY B O 1
ATOM 1548 N N . ASP B 1 29 ? 8.004 -7.643 25.227 1.00 10.63 1183 ASP B N 1
ATOM 1549 C CA . ASP B 1 29 ? 7.309 -7.795 23.937 1.00 10.38 1183 ASP B CA 1
ATOM 1550 C C . ASP B 1 29 ? 6.955 -9.255 23.587 1.00 9.88 1183 ASP B C 1
ATOM 1551 O O . ASP B 1 29 ? 6.508 -9.549 22.474 1.00 9.49 1183 ASP B O 1
ATOM 1556 N N . GLY B 1 30 ? 7.138 -10.175 24.544 1.00 9.80 1184 GLY B N 1
ATOM 1557 C CA . GLY B 1 30 ? 6.792 -11.581 24.276 1.00 9.82 1184 GLY B CA 1
ATOM 1558 C C . GLY B 1 30 ? 7.700 -12.273 23.284 1.00 11.10 1184 GLY B C 1
ATOM 1559 O O . GLY B 1 30 ? 7.373 -13.311 22.745 1.00 9.56 1184 GLY B O 1
ATOM 1560 N N . GLN B 1 31 ? 8.877 -11.716 23.060 1.00 9.17 1185 GLN B N 1
ATOM 1561 C CA . GLN B 1 31 ? 9.865 -12.257 22.150 1.00 8.19 1185 GLN B CA 1
ATOM 1562 C C . GLN B 1 31 ? 11.213 -12.281 22.833 1.00 9.55 1185 GLN B C 1
ATOM 1563 O O . GLN B 1 31 ? 11.663 -11.262 23.429 1.00 10.50 1185 GLN B O 1
ATOM 1569 N N . GLY B 1 32 ? 11.842 -13.455 22.838 1.00 9.11 1186 GLY B N 1
ATOM 1570 C CA . GLY B 1 32 ? 13.054 -13.638 23.597 1.00 9.22 1186 GLY B CA 1
ATOM 1571 C C . GLY B 1 32 ? 14.005 -14.610 22.943 1.00 10.83 1186 GLY B C 1
ATOM 1572 O O . GLY B 1 32 ? 13.977 -14.818 21.725 1.00 10.87 1186 GLY B O 1
ATOM 1573 N N . TRP B 1 33 ? 14.862 -15.223 23.743 1.00 9.47 1187 TRP B N 1
ATOM 1574 C CA . TRP B 1 33 ? 15.825 -16.207 23.238 1.00 8.41 1187 TRP B CA 1
ATOM 1575 C C . TRP B 1 33 ? 15.112 -17.549 22.979 1.00 8.08 1187 TRP B C 1
ATOM 1576 O O . TRP B 1 33 ? 14.441 -18.058 23.860 1.00 11.56 1187 TRP B O 1
ATOM 1587 N N . LEU B 1 34 ? 15.266 -18.078 21.777 1.00 6.93 1188 LEU B N 1
ATOM 1588 C CA . LEU B 1 34 ? 14.636 -19.347 21.359 1.00 8.83 1188 LEU B CA 1
ATOM 1589 C C . LEU B 1 34 ? 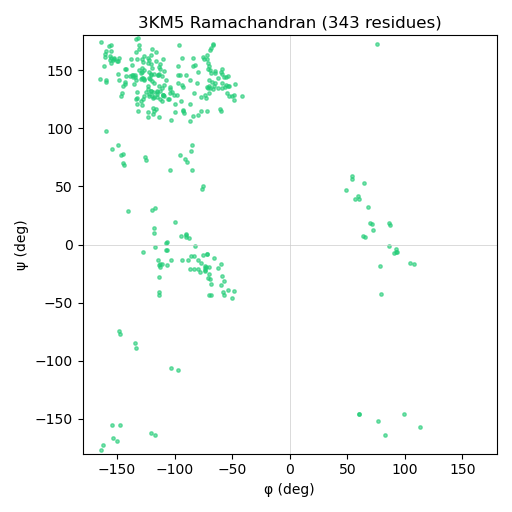15.652 -20.203 20.664 1.00 8.05 1188 LEU B C 1
ATOM 1590 O O . LEU B 1 34 ? 16.449 -19.706 19.848 1.00 9.85 1188 LEU B O 1
ATOM 1595 N N . CYS B 1 35 ? 15.597 -21.511 20.908 1.00 8.77 1189 CYS B N 1
ATOM 1596 C CA . CYS B 1 35 ? 16.318 -22.433 20.071 1.00 8.20 1189 CYS B CA 1
ATOM 1597 C C . CYS B 1 35 ? 15.761 -22.445 18.644 1.00 7.70 1189 CYS B C 1
ATOM 1598 O O . CYS B 1 35 ? 14.557 -22.409 18.508 1.00 8.91 1189 CYS B O 1
ATOM 1601 N N . LEU B 1 36 ? 16.621 -22.445 17.635 1.00 8.90 1190 LEU B N 1
ATOM 1602 C CA . LEU B 1 36 ? 16.185 -22.641 16.255 1.00 10.90 1190 LEU B CA 1
ATOM 1603 C C . LEU B 1 36 ? 16.888 -23.840 15.653 1.00 9.60 1190 LEU B C 1
ATOM 1604 O O . LEU B 1 36 ? 18.051 -24.065 15.916 1.00 9.78 1190 LEU B O 1
ATOM 1609 N N . SER B 1 37 ? 16.195 -24.528 14.743 1.00 10.44 1191 SER B N 1
ATOM 1610 C CA . SER B 1 37 ? 16.738 -25.662 13.999 1.00 10.65 1191 SER B CA 1
ATOM 1611 C C . SER B 1 37 ? 16.819 -25.342 12.499 1.00 12.26 1191 SER B C 1
ATOM 1612 O O . SER B 1 37 ? 15.842 -24.876 11.907 1.00 11.91 1191 SER B O 1
ATOM 1615 N N . SER B 1 38 ? 17.973 -25.633 11.901 1.00 12.24 1192 SER B N 1
ATOM 1616 C CA . SER B 1 38 ? 18.129 -25.546 10.453 1.00 12.95 1192 SER B CA 1
ATOM 1617 C C . SER B 1 38 ? 17.176 -26.470 9.692 1.00 15.48 1192 SER B C 1
ATOM 1618 O O . SER B 1 38 ? 16.925 -26.275 8.481 1.00 16.13 1192 SER B O 1
ATOM 1621 N N . GLY B 1 39 ? 16.614 -27.444 10.394 1.00 14.12 1193 GLY B N 1
ATOM 1622 C CA . GLY B 1 39 ? 15.566 -28.311 9.836 1.00 15.79 1193 GLY B CA 1
ATOM 1623 C C . GLY B 1 39 ? 14.244 -27.594 9.621 1.00 16.54 1193 GLY B C 1
ATOM 1624 O O . GLY B 1 39 ? 13.424 -28.047 8.841 1.00 18.32 1193 GLY B O 1
ATOM 1625 N N . GLN B 1 40 ? 14.020 -26.456 10.275 1.00 14.51 1194 GLN B N 1
ATOM 1626 C CA . GLN B 1 40 ? 12.750 -25.743 10.161 1.00 15.95 1194 GLN B CA 1
ATOM 1627 C C . GLN B 1 40 ? 12.848 -24.396 9.445 1.00 17.34 1194 GLN B C 1
ATOM 1628 O O . GLN B 1 40 ? 11.815 -23.814 9.054 1.00 20.98 1194 GLN B O 1
ATOM 1634 N N . LEU B 1 41 ? 14.063 -23.859 9.379 1.00 15.42 1195 LEU B N 1
ATOM 1635 C CA . LEU B 1 41 ? 14.343 -22.574 8.759 1.00 14.79 1195 LEU B CA 1
ATOM 1636 C C . LEU B 1 41 ? 15.374 -22.783 7.673 1.00 15.78 1195 LEU B C 1
ATOM 1637 O O . LEU B 1 41 ? 16.547 -23.042 7.955 1.00 15.18 1195 LEU B O 1
ATOM 1642 N N . ASP B 1 42 ? 14.917 -22.651 6.428 1.00 19.04 1196 ASP B N 1
ATOM 1643 C CA . ASP B 1 42 ? 15.773 -22.822 5.259 1.00 18.68 1196 ASP B CA 1
ATOM 1644 C C . ASP B 1 42 ? 16.991 -21.890 5.246 1.00 16.54 1196 ASP B C 1
ATOM 1645 O O . ASP B 1 42 ? 18.047 -22.271 4.772 1.00 20.14 1196 ASP B O 1
ATOM 1647 N N . TRP B 1 43 ? 16.867 -20.696 5.823 1.00 15.82 1197 TRP B N 1
ATOM 1648 C CA . TRP B 1 43 ? 17.949 -19.732 5.808 1.00 13.83 1197 TRP B CA 1
ATOM 1649 C C . TRP B 1 43 ? 19.089 -19.979 6.797 1.00 12.96 1197 TRP B C 1
ATOM 1650 O O . TRP B 1 43 ? 20.161 -19.388 6.689 1.00 13.19 1197 TRP B O 1
ATOM 1661 N N . LEU B 1 44 ? 18.845 -20.845 7.780 1.00 11.10 1198 LEU B N 1
ATOM 1662 C CA . LEU B 1 44 ? 19.726 -21.001 8.908 1.00 13.30 1198 LEU B CA 1
ATOM 1663 C C . LEU B 1 44 ? 20.766 -22.124 8.709 1.00 13.04 1198 LEU B C 1
ATOM 1664 O O . LEU B 1 44 ? 20.444 -23.234 8.276 1.00 14.13 1198 LEU B O 1
ATOM 1669 N N . THR B 1 45 ? 21.999 -21.858 9.103 1.00 11.40 1199 THR B N 1
ATOM 1670 C CA . THR B 1 45 ? 23.013 -22.893 9.250 1.00 13.27 1199 THR B CA 1
ATOM 1671 C C . THR B 1 45 ? 23.617 -22.719 10.648 1.00 13.08 1199 THR B C 1
ATOM 1672 O O . THR B 1 45 ? 24.082 -21.631 10.984 1.00 12.23 1199 THR B O 1
ATOM 1676 N N . ALA B 1 46 ? 23.573 -23.773 11.454 1.00 10.62 1200 ALA B N 1
ATOM 1677 C CA . ALA B 1 46 ? 24.213 -23.798 12.757 1.00 9.43 1200 ALA B CA 1
ATOM 1678 C C . ALA B 1 46 ? 25.714 -23.872 12.676 1.00 11.85 1200 ALA B C 1
ATOM 1679 O O . ALA B 1 46 ? 26.286 -24.342 11.680 1.00 12.21 1200 ALA B O 1
ATOM 1681 N N . HIS B 1 47 ? 26.373 -23.493 13.758 1.00 10.74 1201 HIS B N 1
ATOM 1682 C CA . HIS B 1 47 ? 27.804 -23.697 13.845 1.00 10.42 1201 HIS B CA 1
ATOM 1683 C C . HIS B 1 47 ? 28.126 -25.186 13.935 1.00 14.98 1201 HIS B C 1
ATOM 1684 O O . HIS B 1 47 ? 29.111 -25.664 13.355 1.00 16.79 1201 HIS B O 1
ATOM 1691 N N . GLY B 1 48 ? 27.352 -25.894 14.755 1.00 12.53 1202 GLY B N 1
ATOM 1692 C CA . GLY B 1 48 ? 27.492 -27.357 14.930 1.00 13.00 1202 GLY B CA 1
ATOM 1693 C C . GLY B 1 48 ? 26.120 -27.973 14.925 1.00 12.28 1202 GLY B C 1
ATOM 1694 O O . GLY B 1 48 ? 25.160 -27.390 15.424 1.00 10.59 1202 GLY B O 1
ATOM 1695 N N . GLY B 1 49 ? 25.972 -29.169 14.355 1.00 13.45 1203 GLY B N 1
ATOM 1696 C CA . GLY B 1 49 ? 24.656 -29.783 14.294 1.00 14.74 1203 GLY B CA 1
ATOM 1697 C C . GLY B 1 49 ? 23.627 -28.970 13.520 1.00 13.13 1203 GLY B C 1
ATOM 1698 O O . GLY B 1 49 ? 23.942 -28.325 12.520 1.00 13.51 1203 GLY B O 1
ATOM 1699 N N . SER B 1 50 ? 22.377 -29.039 13.989 1.00 12.08 1204 SER B N 1
ATOM 1700 C CA . SER B 1 50 ? 21.254 -28.350 13.361 1.00 10.89 1204 SER B CA 1
ATOM 1701 C C . SER B 1 50 ? 20.780 -27.131 14.154 1.00 9.23 1204 SER B C 1
ATOM 1702 O O . SER B 1 50 ? 20.070 -26.241 13.612 1.00 10.59 1204 SER B O 1
ATOM 1705 N N . ASN B 1 51 ? 21.166 -27.059 15.435 1.00 9.93 1205 ASN B N 1
ATOM 1706 C CA . ASN B 1 51 ? 20.517 -26.112 16.355 1.00 9.52 1205 ASN B CA 1
ATOM 1707 C C . ASN B 1 51 ? 21.435 -24.998 16.874 1.00 7.55 1205 ASN B C 1
ATOM 1708 O O . ASN B 1 51 ? 22.626 -25.178 17.112 1.00 9.51 1205 ASN B O 1
ATOM 1713 N N . VAL B 1 52 ? 20.813 -23.851 17.060 1.00 8.41 1206 VAL B N 1
ATOM 1714 C CA . VAL B 1 52 ? 21.417 -22.678 17.707 1.00 9.29 1206 VAL B CA 1
ATOM 1715 C C . VAL B 1 52 ? 20.436 -22.132 18.705 1.00 7.68 1206 VAL B C 1
ATOM 1716 O O . VAL B 1 52 ? 19.308 -22.593 18.816 1.00 8.56 1206 VAL B O 1
ATOM 1720 N N . VAL B 1 53 ? 20.872 -21.100 19.425 1.00 8.31 1207 VAL B N 1
ATOM 1721 C CA . VAL B 1 53 ? 19.899 -20.241 20.138 1.00 6.73 1207 VAL B CA 1
ATOM 1722 C C . VAL B 1 53 ? 19.938 -18.851 19.493 1.00 7.88 1207 VAL B C 1
ATOM 1723 O O . VAL B 1 53 ? 20.962 -18.427 18.951 1.00 9.25 1207 VAL B O 1
ATOM 1727 N N . SER B 1 54 ? 18.830 -18.128 19.570 1.00 8.27 1208 SER B N 1
ATOM 1728 C CA . SER B 1 54 ? 18.646 -16.899 18.806 1.00 8.39 1208 SER B CA 1
ATOM 1729 C C . SER B 1 54 ? 17.889 -15.845 19.574 1.00 7.41 1208 SER B C 1
ATOM 1730 O O . SER B 1 54 ? 17.028 -16.155 20.370 1.00 7.71 1208 SER B O 1
ATOM 1733 N N . SER B 1 55 ? 18.170 -14.572 19.257 1.00 7.59 1209 SER B N 1
ATOM 1734 C CA . SER B 1 55 ? 17.356 -13.423 19.702 1.00 8.53 1209 SER B CA 1
ATOM 1735 C C . SER B 1 55 ? 17.327 -12.414 18.567 1.00 6.35 1209 SER B C 1
ATOM 1736 O O . SER B 1 55 ? 18.332 -12.161 17.929 1.00 8.32 1209 SER B O 1
ATOM 1739 N N . PHE B 1 56 ? 16.155 -11.848 18.345 1.00 7.35 1210 PHE B N 1
ATOM 1740 C CA . PHE B 1 56 ? 15.892 -10.970 17.177 1.00 8.22 1210 PHE B CA 1
ATOM 1741 C C . PHE B 1 56 ? 15.723 -9.492 17.515 1.00 9.21 1210 PHE B C 1
ATOM 1742 O O . PHE B 1 56 ? 15.074 -9.132 18.493 1.00 9.70 1210 PHE B O 1
ATOM 1750 N N . SER B 1 57 ? 16.327 -8.646 16.704 1.00 8.54 1211 SER B N 1
ATOM 1751 C CA . SER B 1 57 ? 15.959 -7.214 16.746 1.00 8.43 1211 SER B CA 1
ATOM 1752 C C . SER B 1 57 ? 15.161 -6.826 15.525 1.00 9.79 1211 SER B C 1
ATOM 1753 O O . SER B 1 57 ? 14.703 -5.661 15.417 1.00 8.93 1211 SER B O 1
ATOM 1756 N N . TRP B 1 58 ? 15.001 -7.745 14.586 1.00 9.83 1212 TRP B N 1
ATOM 1757 C CA . TRP B 1 58 ? 13.983 -7.610 13.553 1.00 9.86 1212 TRP B CA 1
ATOM 1758 C C . TRP B 1 58 ? 13.498 -9.015 13.270 1.00 9.70 1212 TRP B C 1
ATOM 1759 O O . TRP B 1 58 ? 14.295 -9.922 13.024 1.00 9.39 1212 TRP B O 1
ATOM 1770 N N . ASN B 1 59 ? 12.188 -9.166 13.285 1.00 9.83 1213 ASN B N 1
ATOM 1771 C CA . ASN B 1 59 ? 11.575 -10.427 12.889 1.00 13.58 1213 ASN B CA 1
ATOM 1772 C C . ASN B 1 59 ? 10.224 -10.099 12.291 1.00 12.17 1213 ASN B C 1
ATOM 1773 O O . ASN B 1 59 ? 9.238 -10.073 13.013 1.00 13.53 1213 ASN B O 1
ATOM 1778 N N . GLY B 1 60 ? 10.226 -9.796 10.992 1.00 12.63 1214 GLY B N 1
ATOM 1779 C CA . GLY B 1 60 ? 9.052 -9.236 10.305 1.00 13.96 1214 GLY B CA 1
ATOM 1780 C C . GLY B 1 60 ? 8.837 -7.730 10.527 1.00 15.12 1214 GLY B C 1
ATOM 1781 O O . GLY B 1 60 ? 8.497 -7.000 9.592 1.00 17.77 1214 GLY B O 1
ATOM 1782 N N . MET B 1 61 ? 9.006 -7.270 11.766 1.00 15.94 1215 MET B N 1
ATOM 1783 C CA . MET B 1 61 ? 9.018 -5.853 12.124 1.00 14.54 1215 MET B CA 1
ATOM 1784 C C . MET B 1 61 ? 10.210 -5.619 13.055 1.00 12.54 1215 MET B C 1
ATOM 1785 O O . MET B 1 61 ? 10.747 -6.578 13.645 1.00 12.27 1215 MET B O 1
ATOM 1790 N N . ALA B 1 62 ? 10.573 -4.356 13.259 1.00 11.94 1216 ALA B N 1
ATOM 1791 C CA . ALA B 1 62 ? 11.633 -3.979 14.189 1.00 12.18 1216 ALA B CA 1
ATOM 1792 C C . ALA B 1 62 ? 11.171 -4.285 15.622 1.00 12.02 1216 ALA B C 1
ATOM 1793 O O . ALA B 1 62 ? 9.991 -4.064 15.966 1.00 13.26 1216 ALA B O 1
ATOM 1795 N N . LEU B 1 63 ? 12.100 -4.802 16.421 1.00 9.00 1217 LEU B N 1
ATOM 1796 C CA . LEU B 1 63 ? 11.922 -5.086 17.818 1.00 9.39 1217 LEU B CA 1
ATOM 1797 C C . LEU B 1 63 ? 12.932 -4.294 18.624 1.00 10.82 1217 LEU B C 1
ATOM 1798 O O . LEU B 1 63 ? 13.952 -3.844 18.089 1.00 11.98 1217 LEU B O 1
ATOM 1803 N N . ASN B 1 64 ? 12.678 -4.174 19.908 1.00 9.46 1218 ASN B N 1
ATOM 1804 C CA . ASN B 1 64 ? 13.590 -3.478 20.809 1.00 10.38 1218 ASN B CA 1
ATOM 1805 C C . ASN B 1 64 ? 13.990 -4.369 22.024 1.00 7.93 1218 ASN B C 1
ATOM 1806 O O . ASN B 1 64 ? 13.504 -4.184 23.119 1.00 9.19 1218 ASN B O 1
ATOM 1811 N N . PRO B 1 65 ? 14.872 -5.345 21.784 1.00 11.06 1219 PRO B N 1
ATOM 1812 C CA . PRO B 1 65 ? 15.062 -6.370 22.818 1.00 9.12 1219 PRO B CA 1
ATOM 1813 C C . PRO B 1 65 ? 15.775 -5.918 24.058 1.00 10.83 1219 PRO B C 1
ATOM 1814 O O . PRO B 1 65 ? 16.663 -5.065 24.004 1.00 12.19 1219 PRO B O 1
ATOM 1818 N N . ASP B 1 66 ? 15.435 -6.583 25.141 1.00 8.27 1220 ASP B N 1
ATOM 1819 C CA . ASP B 1 66 ? 16.262 -6.655 26.338 1.00 8.21 1220 ASP B CA 1
ATOM 1820 C C . ASP B 1 66 ? 16.026 -8.062 26.866 1.00 8.55 1220 ASP B C 1
ATOM 1821 O O . ASP B 1 66 ? 15.204 -8.292 27.781 1.00 10.20 1220 ASP B O 1
ATOM 1826 N N . ASN B 1 67 ? 16.690 -9.015 26.221 1.00 8.39 1221 ASN B N 1
ATOM 1827 C CA . ASN B 1 67 ? 16.408 -10.441 26.437 1.00 9.43 1221 ASN B CA 1
ATOM 1828 C C . ASN B 1 67 ? 17.606 -11.104 27.108 1.00 7.89 1221 ASN B C 1
ATOM 1829 O O . ASN B 1 67 ? 18.724 -10.959 26.619 1.00 8.21 1221 ASN B O 1
ATOM 1834 N N . TYR B 1 68 ? 17.344 -11.888 28.168 1.00 8.58 1222 TYR B N 1
ATOM 1835 C CA . TYR B 1 68 ? 18.365 -12.606 28.913 1.00 8.18 1222 TYR B CA 1
ATOM 1836 C C . TYR B 1 68 ? 18.240 -14.119 28.690 1.00 7.09 1222 TYR B C 1
ATOM 1837 O O . TYR B 1 68 ? 17.117 -14.650 28.764 1.00 9.33 1222 TYR B O 1
ATOM 1846 N N . LEU B 1 69 ? 19.374 -14.765 28.451 1.00 7.16 1223 LEU B N 1
ATOM 1847 C CA . LEU B 1 69 ? 19.499 -16.231 28.364 1.00 5.70 1223 LEU B CA 1
ATOM 1848 C C . LEU B 1 69 ? 20.452 -16.612 29.488 1.00 7.82 1223 LEU B C 1
ATOM 1849 O O . LEU B 1 69 ? 21.622 -16.255 29.447 1.00 8.37 1223 LEU B O 1
ATOM 1854 N N . ILE B 1 70 ? 19.944 -17.356 30.465 1.00 7.92 1224 ILE B N 1
ATOM 1855 C CA . ILE B 1 70 ? 20.629 -17.596 31.722 1.00 8.45 1224 ILE B CA 1
ATOM 1856 C C . ILE B 1 70 ? 20.979 -19.085 31.874 1.00 8.89 1224 ILE B C 1
ATOM 1857 O O . ILE B 1 70 ? 20.106 -19.949 31.744 1.00 8.67 1224 ILE B O 1
ATOM 1862 N N . SER B 1 71 ? 22.252 -19.373 32.146 1.00 9.55 1225 SER B N 1
ATOM 1863 C CA . SER B 1 71 ? 22.711 -20.757 32.329 1.00 9.53 1225 SER B CA 1
ATOM 1864 C C . SER B 1 71 ? 22.156 -21.355 33.629 1.00 8.93 1225 SER B C 1
ATOM 1865 O O . SER B 1 71 ? 21.626 -20.682 34.504 1.00 9.53 1225 SER B O 1
ATOM 1868 N N . LYS B 1 72 ? 22.310 -22.674 33.711 1.00 11.36 1226 LYS B N 1
ATOM 1869 C CA . LYS B 1 72 ? 22.196 -23.387 34.969 1.00 10.69 1226 LYS B CA 1
ATOM 1870 C C . LYS B 1 72 ? 23.361 -22.967 35.862 1.00 13.07 1226 LYS B C 1
ATOM 1871 O O . LYS B 1 72 ? 24.249 -22.233 35.455 1.00 13.45 1226 LYS B O 1
ATOM 1877 N N . ASP B 1 73 ? 23.341 -23.411 37.113 1.00 11.40 1227 ASP B N 1
ATOM 1878 C CA . ASP B 1 73 ? 24.403 -23.143 38.048 1.00 14.71 1227 ASP B CA 1
ATOM 1879 C C . ASP B 1 73 ? 25.706 -23.735 37.497 1.00 14.73 1227 ASP B C 1
ATOM 1880 O O . ASP B 1 73 ? 25.791 -24.944 37.306 1.00 14.98 1227 ASP B O 1
ATOM 1885 N N . VAL B 1 74 ? 26.684 -22.869 37.208 1.00 13.33 1228 VAL B N 1
ATOM 1886 C CA . VAL B 1 74 ? 27.999 -23.250 36.706 1.00 14.63 1228 VAL B CA 1
ATOM 1887 C C . VAL B 1 74 ? 29.120 -22.817 37.649 1.00 13.89 1228 VAL B C 1
ATOM 1888 O O . VAL B 1 74 ? 30.258 -22.624 37.219 1.00 11.69 1228 VAL B O 1
ATOM 1892 N N . THR B 1 75 ? 28.811 -22.762 38.949 1.00 14.31 1229 THR B N 1
ATOM 1893 C CA . THR B 1 75 ? 29.838 -22.507 39.964 1.00 13.87 1229 THR B CA 1
ATOM 1894 C C . THR B 1 75 ? 31.115 -23.262 39.684 1.00 13.58 1229 THR B C 1
ATOM 1895 O O . THR B 1 75 ? 31.093 -24.474 39.453 1.00 15.75 1229 THR B O 1
ATOM 1899 N N . GLY B 1 76 ? 32.223 -22.530 39.676 1.00 12.87 1230 GLY B N 1
ATOM 1900 C CA . GLY B 1 76 ? 33.525 -23.082 39.323 1.00 13.54 1230 GLY B CA 1
ATOM 1901 C C . GLY B 1 76 ? 34.016 -22.705 37.947 1.00 12.10 1230 GLY B C 1
ATOM 1902 O O . GLY B 1 76 ? 35.200 -22.838 37.642 1.00 14.55 1230 GLY B O 1
ATOM 1903 N N . ALA B 1 77 ? 33.109 -22.218 37.100 1.00 11.96 1231 ALA B N 1
ATOM 1904 C CA . ALA B 1 77 ? 33.500 -21.855 35.751 1.00 11.10 1231 ALA B CA 1
ATOM 1905 C C . ALA B 1 77 ? 34.395 -20.635 35.791 1.00 10.69 1231 ALA B C 1
ATOM 1906 O O . ALA B 1 77 ? 34.097 -19.689 36.499 1.00 12.06 1231 ALA B O 1
ATOM 1908 N N . THR B 1 78 ? 35.486 -20.685 35.031 1.00 12.20 1232 THR B N 1
ATOM 1909 C CA . THR B 1 78 ? 36.447 -19.591 34.956 1.00 12.88 1232 THR B CA 1
ATOM 1910 C C . THR B 1 78 ? 36.508 -18.952 33.578 1.00 11.80 1232 THR B C 1
ATOM 1911 O O . THR B 1 78 ? 37.069 -17.872 33.452 1.00 12.18 1232 THR B O 1
ATOM 1915 N N . LYS B 1 79 ? 35.926 -19.601 32.572 1.00 9.69 1233 LYS B N 1
ATOM 1916 C CA . LYS B 1 79 ? 35.926 -19.096 31.199 1.00 11.50 1233 LYS B CA 1
ATOM 1917 C C . LYS B 1 79 ? 34.658 -19.572 30.532 1.00 8.74 1233 LYS B C 1
ATOM 1918 O O . LYS B 1 79 ? 34.192 -20.689 30.835 1.00 10.20 1233 LYS B O 1
ATOM 1924 N N . VAL B 1 80 ? 34.114 -18.768 29.636 1.00 10.67 1234 VAL B N 1
ATOM 1925 C CA . VAL B 1 80 ? 33.120 -19.243 28.698 1.00 10.00 1234 VAL B CA 1
ATOM 1926 C C . VAL B 1 80 ? 33.607 -18.919 27.287 1.00 10.65 1234 VAL B C 1
ATOM 1927 O O . VAL B 1 80 ? 34.045 -17.798 27.011 1.00 11.97 1234 VAL B O 1
ATOM 1931 N N . LYS B 1 81 ? 33.562 -19.908 26.407 1.00 10.42 1235 LYS B N 1
ATOM 1932 C CA . LYS B 1 81 ? 33.953 -19.757 25.017 1.00 9.57 1235 LYS B CA 1
ATOM 1933 C C . LYS B 1 81 ? 32.703 -20.056 24.207 1.00 10.82 1235 LYS B C 1
ATOM 1934 O O . LYS B 1 81 ? 31.973 -20.999 24.524 1.00 11.64 1235 LYS B O 1
ATOM 1940 N N . TYR B 1 82 ? 32.445 -19.300 23.154 1.00 8.35 1236 TYR B N 1
ATOM 1941 C CA . TYR B 1 82 ? 31.242 -19.512 22.369 1.00 6.97 1236 TYR B CA 1
ATOM 1942 C C . TYR B 1 82 ? 31.453 -18.995 20.976 1.00 7.04 1236 TYR B C 1
ATOM 1943 O O . TYR B 1 82 ? 32.455 -18.319 20.692 1.00 9.28 1236 TYR B O 1
ATOM 1952 N N . TYR B 1 83 ? 30.496 -19.284 20.110 1.00 8.15 1237 TYR B N 1
ATOM 1953 C CA . TYR B 1 83 ? 30.492 -18.792 18.718 1.00 9.78 1237 TYR B CA 1
ATOM 1954 C C . TYR B 1 83 ? 29.224 -18.041 18.507 1.00 7.38 1237 TYR B C 1
ATOM 1955 O O . TYR B 1 83 ? 28.158 -18.490 18.933 1.00 7.91 1237 TYR B O 1
ATOM 1964 N N . TYR B 1 84 ? 29.320 -16.856 17.897 1.00 7.45 1238 TYR B N 1
ATOM 1965 C CA . TYR B 1 84 ? 28.120 -16.062 17.578 1.00 8.70 1238 TYR B CA 1
ATOM 1966 C C . TYR B 1 84 ? 28.042 -15.757 16.093 1.00 6.59 1238 TYR B C 1
ATOM 1967 O O . TYR B 1 84 ? 29.049 -15.808 15.378 1.00 9.30 1238 TYR B O 1
ATOM 1976 N N . ALA B 1 85 ? 26.840 -15.505 15.629 1.00 7.21 1239 ALA B N 1
ATOM 1977 C CA . ALA B 1 85 ? 26.636 -15.087 14.271 1.00 9.13 1239 ALA B CA 1
ATOM 1978 C C . ALA B 1 85 ? 25.586 -13.977 14.186 1.00 10.96 1239 ALA B C 1
ATOM 1979 O O . ALA B 1 85 ? 24.622 -13.948 14.938 1.00 10.15 1239 ALA B O 1
ATOM 1981 N N . VAL B 1 86 ? 25.791 -13.059 13.255 1.00 10.42 1240 VAL B N 1
ATOM 1982 C CA . VAL B 1 86 ? 24.853 -11.974 12.967 1.00 11.09 1240 VAL B CA 1
ATOM 1983 C C . VAL B 1 86 ? 24.626 -11.951 11.448 1.00 11.91 1240 VAL B C 1
ATOM 1984 O O . VAL B 1 86 ? 25.273 -12.669 10.677 1.00 11.74 1240 VAL B O 1
ATOM 1988 N N . ASN B 1 87 ? 23.618 -11.190 11.042 1.00 9.56 1241 ASN B N 1
ATOM 1989 C CA . ASN B 1 87 ? 23.406 -10.917 9.631 1.00 10.30 1241 ASN B CA 1
ATOM 1990 C C . ASN B 1 87 ? 24.424 -9.875 9.202 1.00 10.90 1241 ASN B C 1
ATOM 1991 O O . ASN B 1 87 ? 24.376 -8.766 9.700 1.00 11.58 1241 ASN B O 1
ATOM 1996 N N . ASP B 1 88 ? 25.341 -10.247 8.303 1.00 13.23 1242 ASP B N 1
ATOM 1997 C CA . ASP B 1 88 ? 26.445 -9.349 7.876 1.00 16.43 1242 ASP B CA 1
ATOM 1998 C C . ASP B 1 88 ? 25.915 -8.054 7.276 1.00 16.18 1242 ASP B C 1
ATOM 1999 O O . ASP B 1 88 ? 26.588 -7.020 7.338 1.00 19.11 1242 ASP B O 1
ATOM 2004 N N . GLY B 1 89 ? 24.718 -8.102 6.711 1.00 14.92 1243 GLY B N 1
ATOM 2005 C CA . GLY B 1 89 ? 24.092 -6.885 6.183 1.00 15.24 1243 GLY B CA 1
ATOM 2006 C C . GLY B 1 89 ? 23.544 -5.904 7.209 1.00 13.54 1243 GLY B C 1
ATOM 2007 O O . GLY B 1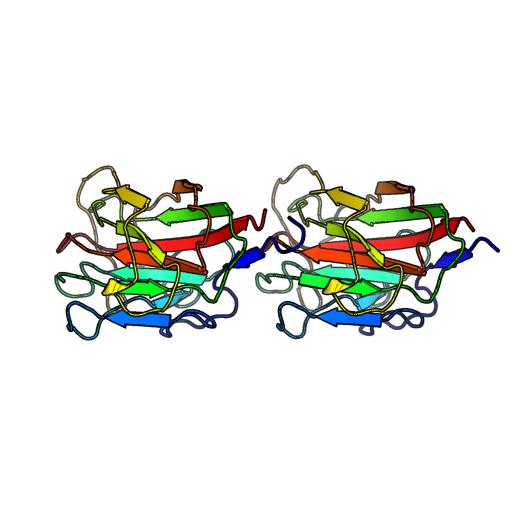 89 ? 23.337 -4.724 6.896 1.00 14.70 1243 GLY B O 1
ATOM 2008 N N . PHE B 1 90 ? 23.263 -6.410 8.419 1.00 13.15 1244 PHE B N 1
ATOM 2009 C CA . PHE B 1 90 ? 22.703 -5.643 9.543 1.00 12.49 1244 PHE B CA 1
ATOM 2010 C C . PHE B 1 90 ? 23.322 -6.176 10.833 1.00 13.58 1244 PHE B C 1
ATOM 2011 O O . PHE B 1 90 ? 22.647 -6.849 11.647 1.00 12.17 1244 PHE B O 1
ATOM 2019 N N . PRO B 1 91 ? 24.625 -5.942 11.019 1.00 13.07 1245 PRO B N 1
ATOM 2020 C CA . PRO B 1 91 ? 25.380 -6.718 12.029 1.00 10.80 1245 PRO B CA 1
ATOM 2021 C C . PRO B 1 91 ? 25.230 -6.340 13.493 1.00 12.32 1245 PRO B C 1
ATOM 2022 O O . PRO B 1 91 ? 25.537 -7.160 14.376 1.00 11.67 1245 PRO B O 1
ATOM 2026 N N . GLY B 1 92 ? 24.847 -5.097 13.755 1.00 12.34 1246 GLY B N 1
ATOM 2027 C CA . GLY B 1 92 ? 25.059 -4.467 15.067 1.00 13.14 1246 GLY B CA 1
ATOM 2028 C C . GLY B 1 92 ? 24.128 -4.890 16.189 1.00 12.73 1246 GLY B C 1
ATOM 2029 O O . GLY B 1 92 ? 23.605 -4.063 16.936 1.00 14.14 1246 GLY B O 1
ATOM 2030 N N . ASP B 1 93 ? 23.950 -6.200 16.338 1.00 10.52 1247 ASP B N 1
ATOM 2031 C CA . ASP B 1 93 ? 23.066 -6.753 17.376 1.00 12.26 1247 ASP B CA 1
ATOM 2032 C C . ASP B 1 93 ? 23.817 -6.875 18.705 1.00 9.83 1247 ASP B C 1
ATOM 2033 O O . ASP B 1 93 ? 24.403 -7.931 19.048 1.00 12.64 1247 ASP B O 1
ATOM 2038 N N . HIS B 1 94 ? 23.792 -5.727 19.414 1.00 8.79 1248 HIS B N 1
ATOM 2039 C CA . HIS B 1 94 ? 24.559 -5.473 20.616 1.00 8.56 1248 HIS B CA 1
ATOM 2040 C C . HIS B 1 94 ? 24.179 -6.518 21.656 1.00 9.11 1248 HIS B C 1
ATOM 2041 O O . HIS B 1 94 ? 22.988 -6.741 21.930 1.00 9.09 1248 HIS B O 1
ATOM 2048 N N . TYR B 1 95 ? 25.188 -7.075 22.298 1.00 10.02 1249 TYR B N 1
ATOM 2049 C CA . TYR B 1 95 ? 24.956 -8.057 23.341 1.00 7.34 1249 TYR B CA 1
ATOM 2050 C C . TYR B 1 95 ? 26.042 -7.995 24.432 1.00 7.58 1249 TYR B C 1
ATOM 2051 O O . TYR B 1 95 ? 27.141 -7.536 24.197 1.00 10.66 1249 TYR B O 1
ATOM 2060 N N . ALA B 1 96 ? 25.723 -8.549 25.591 1.00 8.41 1250 ALA B N 1
ATOM 2061 C CA . ALA B 1 96 ? 26.641 -8.671 26.697 1.00 8.78 1250 ALA B CA 1
ATOM 2062 C C . ALA B 1 96 ? 26.694 -10.097 27.212 1.00 8.87 1250 ALA B C 1
ATOM 2063 O O . ALA B 1 96 ? 25.710 -10.831 27.138 1.00 10.28 1250 ALA B O 1
ATOM 2065 N N . VAL B 1 97 ? 27.859 -10.448 27.769 1.00 8.96 1251 VAL B N 1
ATOM 2066 C CA . VAL B 1 97 ? 27.977 -11.601 28.672 1.00 10.30 1251 VAL B CA 1
ATOM 2067 C C . VAL B 1 97 ? 27.999 -11.020 30.088 1.00 10.16 1251 VAL B C 1
ATOM 2068 O O . VAL B 1 97 ? 28.741 -10.049 30.374 1.00 9.41 1251 VAL B O 1
ATOM 2072 N N . MET B 1 98 ? 27.130 -11.557 30.927 1.00 10.18 1252 MET B N 1
ATOM 2073 C CA . MET B 1 98 ? 26.964 -11.097 32.308 1.00 10.01 1252 MET B CA 1
ATOM 2074 C C . MET B 1 98 ? 27.069 -12.267 33.256 1.00 8.47 1252 MET B C 1
ATOM 2075 O O . MET B 1 98 ? 26.869 -13.431 32.884 1.00 10.02 1252 MET B O 1
ATOM 2080 N N . ILE B 1 99 ? 27.411 -11.968 34.524 1.00 10.65 1253 ILE B N 1
ATOM 2081 C CA . ILE B 1 99 ? 27.425 -13.018 35.528 1.00 10.92 1253 ILE B CA 1
ATOM 2082 C C . ILE B 1 99 ? 26.663 -12.583 36.775 1.00 11.16 1253 ILE B C 1
ATOM 2083 O O . ILE B 1 99 ? 26.601 -11.397 37.096 1.00 11.56 1253 ILE B O 1
ATOM 2088 N N . SER B 1 100 ? 26.093 -13.569 37.428 1.00 10.40 1254 SER B N 1
ATOM 2089 C CA . SER B 1 100 ? 25.535 -13.437 38.741 1.00 10.80 1254 SER B CA 1
ATOM 2090 C C . SER B 1 100 ? 26.281 -14.343 39.660 1.00 11.15 1254 SER B C 1
ATOM 2091 O O . SER B 1 100 ? 26.659 -15.443 39.258 1.00 10.77 1254 SER B O 1
ATOM 2094 N N . LYS B 1 101 ? 26.427 -13.910 40.914 1.00 11.20 1255 LYS B N 1
ATOM 2095 C CA . LYS B 1 101 ? 27.047 -14.719 41.972 1.00 13.38 1255 LYS B CA 1
ATOM 2096 C C . LYS B 1 101 ? 26.017 -15.221 42.973 1.00 13.78 1255 LYS B C 1
ATOM 2097 O O . LYS B 1 101 ? 26.362 -15.924 43.951 1.00 14.43 1255 LYS B O 1
ATOM 2103 N N . THR B 1 102 ? 24.757 -14.892 42.731 1.00 11.70 1256 THR B N 1
ATOM 2104 C CA . THR B 1 102 ? 23.686 -15.069 43.731 1.00 12.17 1256 THR B CA 1
ATOM 2105 C C . THR B 1 102 ? 22.466 -15.714 43.078 1.00 11.25 1256 THR B C 1
ATOM 2106 O O . THR B 1 102 ? 22.349 -16.947 43.099 1.00 12.34 1256 THR B O 1
ATOM 2110 N N . GLY B 1 103 ? 21.558 -14.901 42.528 1.00 11.16 1257 GLY B N 1
ATOM 2111 C CA . GLY B 1 103 ? 20.322 -15.347 41.949 1.00 10.61 1257 GLY B CA 1
ATOM 2112 C C . GLY B 1 103 ? 20.166 -15.089 40.465 1.00 9.90 1257 GLY B C 1
ATOM 2113 O O . GLY B 1 103 ? 21.146 -14.810 39.767 1.00 11.30 1257 GLY B O 1
ATOM 2114 N N . THR B 1 104 ? 18.935 -15.188 39.988 1.00 11.45 1258 THR B N 1
ATOM 2115 C CA . THR B 1 104 ? 18.672 -15.066 38.542 1.00 12.03 1258 THR B CA 1
ATOM 2116 C C . THR B 1 104 ? 17.777 -13.880 38.176 1.00 12.18 1258 THR B C 1
ATOM 2117 O O . THR B 1 104 ? 17.253 -13.813 37.064 1.00 11.91 1258 THR B O 1
ATOM 2121 N N . ASN B 1 105 ? 17.576 -12.953 39.099 1.00 10.78 1259 ASN B N 1
ATOM 2122 C CA . ASN B 1 105 ? 16.967 -11.666 38.770 1.00 11.12 1259 ASN B CA 1
ATOM 2123 C C . ASN B 1 105 ? 17.932 -10.870 37.905 1.00 11.14 1259 ASN B C 1
ATOM 2124 O O . ASN B 1 105 ? 19.146 -11.009 38.028 1.00 10.88 1259 ASN B O 1
ATOM 2129 N N . ALA B 1 106 ? 17.372 -10.071 37.006 1.00 12.31 1260 ALA B N 1
ATOM 2130 C CA . ALA B 1 106 ? 18.149 -9.214 36.118 1.00 12.17 1260 ALA B CA 1
ATOM 2131 C C . ALA B 1 106 ? 19.163 -8.421 36.920 1.00 10.82 1260 ALA B C 1
ATOM 2132 O O . ALA B 1 106 ? 20.328 -8.328 36.521 1.00 11.55 1260 ALA B O 1
ATOM 2134 N N . GLY B 1 107 ? 18.725 -7.841 38.046 1.00 11.92 1261 GLY B N 1
ATOM 2135 C CA . GLY B 1 107 ? 19.610 -7.025 38.878 1.00 12.83 1261 GLY B CA 1
ATOM 2136 C C . GLY B 1 107 ? 20.759 -7.712 39.570 1.00 13.01 1261 GLY B C 1
ATOM 2137 O O . GLY B 1 107 ? 21.651 -7.048 40.120 1.00 16.14 1261 GLY B O 1
ATOM 2138 N N . ASP B 1 108 ? 20.737 -9.045 39.558 1.00 10.76 1262 ASP B N 1
ATOM 2139 C CA . ASP B 1 108 ? 21.827 -9.860 40.127 1.00 11.83 1262 ASP B CA 1
ATOM 2140 C C . ASP B 1 108 ? 23.018 -9.963 39.176 1.00 11.26 1262 ASP B C 1
ATOM 2141 O O . ASP B 1 108 ? 24.068 -10.425 39.591 1.00 11.50 1262 ASP B O 1
ATOM 2146 N N . PHE B 1 109 ? 22.832 -9.579 37.914 1.00 10.81 1263 PHE B N 1
ATOM 2147 C CA . PHE B 1 109 ? 23.875 -9.695 36.902 1.00 10.44 1263 PHE B CA 1
ATOM 2148 C C . PHE B 1 109 ? 24.680 -8.419 36.729 1.00 11.73 1263 PHE B C 1
ATOM 2149 O O . PHE B 1 109 ? 24.162 -7.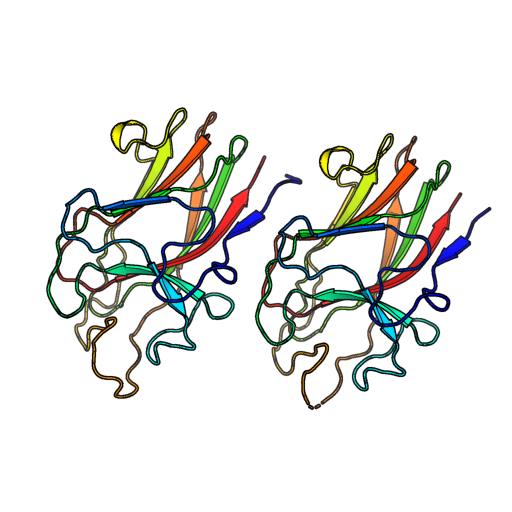279 36.813 1.00 13.71 1263 PHE B O 1
ATOM 2157 N N . THR B 1 110 ? 25.958 -8.647 36.439 1.00 12.13 1264 THR B N 1
ATOM 2158 C CA A THR B 1 110 ? 26.872 -7.569 36.051 0.60 13.20 1264 THR B CA 1
ATOM 2159 C CA B THR B 1 110 ? 26.925 -7.609 36.105 0.40 13.31 1264 THR B CA 1
ATOM 2160 C C . THR B 1 110 ? 27.608 -7.916 34.755 1.00 12.07 1264 THR B C 1
ATOM 2161 O O . THR B 1 110 ? 27.922 -9.056 34.460 1.00 12.17 1264 THR B O 1
ATOM 2168 N N . VAL B 1 111 ? 27.871 -6.887 33.976 1.00 12.00 1265 VAL B N 1
ATOM 2169 C CA . VAL B 1 111 ? 28.497 -7.037 32.666 1.00 12.39 1265 VAL B CA 1
ATOM 2170 C C . VAL B 1 111 ? 29.966 -7.399 32.827 1.00 11.74 1265 VAL B C 1
ATOM 2171 O O . VAL B 1 111 ? 30.701 -6.713 33.560 1.00 14.80 1265 VAL B O 1
ATOM 2175 N N . VAL B 1 112 ? 30.391 -8.486 32.185 1.00 9.57 1266 VAL B N 1
ATOM 2176 C CA . VAL B 1 112 ? 31.797 -8.895 32.089 1.00 11.92 1266 VAL B CA 1
ATOM 2177 C C . VAL B 1 112 ? 32.382 -8.777 30.668 1.00 12.28 1266 VAL B C 1
ATOM 2178 O O . VAL B 1 112 ? 33.597 -8.829 30.503 1.00 14.65 1266 VAL B O 1
ATOM 2182 N N . PHE B 1 113 ? 31.521 -8.658 29.658 1.00 10.17 1267 PHE B N 1
ATOM 2183 C CA . PHE B 1 113 ? 31.929 -8.458 28.286 1.00 10.04 1267 PHE B CA 1
ATOM 2184 C C . PHE B 1 113 ? 30.732 -7.878 27.542 1.00 12.66 1267 PHE B C 1
ATOM 2185 O O . PHE B 1 113 ? 29.615 -8.300 27.806 1.00 12.30 1267 PHE B O 1
ATOM 2193 N N . GLU B 1 114 ? 30.955 -6.934 26.627 1.00 11.07 1268 GLU B N 1
ATOM 2194 C CA . GLU B 1 114 ? 29.903 -6.609 25.659 1.00 9.97 1268 GLU B CA 1
ATOM 2195 C C . GLU B 1 114 ? 30.484 -6.070 24.404 1.00 9.83 1268 GLU B C 1
ATOM 2196 O O . GLU B 1 114 ? 31.629 -5.594 24.373 1.00 11.66 1268 GLU B O 1
ATOM 2202 N N . GLU B 1 115 ? 29.698 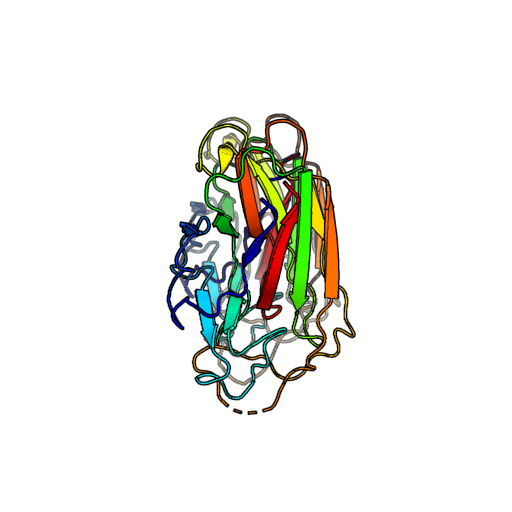-6.171 23.350 1.00 9.19 1269 GLU B N 1
ATOM 2203 C CA . GLU B 1 115 ? 30.095 -5.672 22.055 1.00 10.65 1269 GLU B CA 1
ATOM 2204 C C . GLU B 1 115 ? 28.952 -5.455 21.088 1.00 10.30 1269 GLU B C 1
ATOM 2205 O O . GLU B 1 115 ? 27.885 -6.026 21.235 1.00 10.20 1269 GLU B O 1
ATOM 2211 N N . THR B 1 116 ? 29.185 -4.537 20.156 1.00 9.92 1270 THR B N 1
ATOM 2212 C CA . THR B 1 116 ? 28.344 -4.374 18.999 1.00 9.94 1270 THR B CA 1
ATOM 2213 C C . THR B 1 116 ? 29.039 -4.994 17.804 1.00 11.12 1270 THR B C 1
ATOM 2214 O O . THR B 1 116 ? 30.044 -4.457 17.349 1.00 12.66 1270 THR B O 1
ATOM 2218 N N . PRO B 1 117 ? 28.549 -6.160 17.332 1.00 9.78 1271 PRO B N 1
ATOM 2219 C CA . PRO B 1 117 ? 29.195 -6.864 16.241 1.00 13.39 1271 PRO B CA 1
ATOM 2220 C C . PRO B 1 117 ? 29.377 -6.015 15.004 1.00 15.45 1271 PRO B C 1
ATOM 2221 O O . PRO B 1 117 ? 28.549 -5.159 14.691 1.00 14.32 1271 PRO B O 1
ATOM 2225 N N . ASN B 1 118 ? 30.497 -6.254 14.336 1.00 18.36 1272 ASN B N 1
ATOM 2226 C CA . ASN B 1 118 ? 30.822 -5.593 13.091 1.00 22.27 1272 ASN B CA 1
ATOM 2227 C C . ASN B 1 118 ? 30.471 -6.440 11.872 1.00 17.94 1272 ASN B C 1
ATOM 2228 O O . ASN B 1 118 ? 30.401 -7.677 11.947 1.00 23.70 1272 ASN B O 1
ATOM 2233 N N . GLY B 1 119 ? 30.217 -5.766 10.760 1.00 22.18 1273 GLY B N 1
ATOM 2234 C CA . GLY B 1 119 ? 30.009 -6.442 9.492 0.90 25.11 1273 GLY B CA 1
ATOM 2235 C C . GLY B 1 119 ? 30.177 -5.471 8.354 0.80 26.54 1273 GLY B C 1
ATOM 2236 O O . GLY B 1 119 ? 30.590 -4.318 8.557 0.80 28.35 1273 GLY B O 1
ATOM 2237 N N . ILE B 1 120 ? 29.863 -5.939 7.154 0.70 23.92 1274 ILE B N 1
ATOM 2238 C CA . ILE B 1 120 ? 29.785 -5.061 5.994 0.70 26.30 1274 ILE B CA 1
ATOM 2239 C C . ILE B 1 120 ? 28.766 -3.942 6.242 0.70 26.16 1274 ILE B C 1
ATOM 2240 O O . ILE B 1 120 ? 29.033 -2.789 5.906 0.70 27.55 1274 ILE B O 1
ATOM 2242 N N . ASN B 1 121 ? 27.627 -4.279 6.860 0.70 24.12 1275 ASN B N 1
ATOM 2243 C CA . ASN B 1 121 ? 26.497 -3.358 6.989 0.70 27.54 1275 ASN B CA 1
ATOM 2244 C C . ASN B 1 121 ? 26.006 -2.837 5.617 0.70 29.07 1275 ASN B C 1
ATOM 2245 O O . ASN B 1 121 ? 25.625 -1.674 5.480 0.70 32.54 1275 ASN B O 1
ATOM 2247 N N . LYS B 1 122 ? 25.990 -3.722 4.622 0.70 30.85 1276 LYS B N 1
ATOM 2248 C CA . LYS B 1 122 ? 25.590 -3.373 3.256 0.70 30.50 1276 LYS B CA 1
ATOM 2249 C C . LYS B 1 122 ? 24.093 -3.494 2.991 0.90 28.92 1276 LYS B C 1
ATOM 2250 O O . LYS B 1 122 ? 23.657 -3.340 1.848 0.90 25.26 1276 LYS B O 1
ATOM 2252 N N . GLY B 1 123 ? 23.294 -3.778 4.016 1.00 25.42 1277 GLY B N 1
ATOM 2253 C CA . GLY B 1 123 ? 21.854 -3.934 3.824 1.00 24.90 1277 GLY B CA 1
ATOM 2254 C C . GLY B 1 123 ? 21.477 -5.257 3.194 1.00 22.85 1277 GLY B C 1
ATOM 2255 O O . GLY B 1 123 ? 22.201 -6.240 3.345 1.00 26.75 1277 GLY B O 1
ATOM 2256 N N . GLY B 1 124 ? 20.354 -5.267 2.482 1.00 23.46 1278 GLY B N 1
ATOM 2257 C CA . GLY B 1 124 ? 19.820 -6.472 1.826 1.00 22.49 1278 GLY B CA 1
ATOM 2258 C C . GLY B 1 124 ? 18.702 -7.171 2.591 1.00 20.46 1278 GLY B C 1
ATOM 2259 O O . GLY B 1 124 ? 17.882 -6.526 3.258 1.00 23.00 1278 GLY B O 1
ATOM 2260 N N . ALA B 1 125 ? 18.658 -8.496 2.491 1.00 18.52 1279 ALA B N 1
ATOM 2261 C CA . ALA B 1 125 ? 17.575 -9.264 3.097 1.00 16.53 1279 ALA B CA 1
ATOM 2262 C C . ALA B 1 125 ? 17.767 -9.462 4.595 1.00 12.59 1279 ALA B C 1
ATOM 2263 O O . ALA B 1 125 ? 18.885 -9.503 5.125 1.00 13.14 1279 ALA B O 1
ATOM 2265 N N . ARG B 1 126 ? 16.638 -9.523 5.255 1.00 15.11 1280 ARG B N 1
ATOM 2266 C CA . ARG B 1 126 ? 16.580 -9.893 6.657 1.00 13.96 1280 ARG B CA 1
ATOM 2267 C C . ARG B 1 126 ? 15.723 -11.114 6.776 1.00 13.06 1280 ARG B C 1
ATOM 2268 O O . ARG B 1 126 ? 14.911 -11.441 5.891 1.00 14.89 1280 ARG B O 1
ATOM 2276 N N . PHE B 1 127 ? 15.980 -11.835 7.847 1.00 10.31 1281 PHE B N 1
ATOM 2277 C CA . PHE B 1 127 ? 15.532 -13.210 8.043 1.00 12.08 1281 PHE B CA 1
ATOM 2278 C C . PHE B 1 127 ? 14.802 -13.326 9.370 1.00 12.64 1281 PHE B C 1
ATOM 2279 O O . PHE B 1 127 ? 15.164 -12.695 10.363 1.00 12.39 1281 PHE B O 1
ATOM 2287 N N . GLY B 1 128 ? 13.759 -14.141 9.390 1.00 14.28 1282 GLY B N 1
ATOM 2288 C CA . GLY B 1 128 ? 12.903 -14.234 10.550 1.00 16.58 1282 GLY B CA 1
ATOM 2289 C C . GLY B 1 128 ? 12.220 -15.576 10.650 1.00 16.03 1282 GLY B C 1
ATOM 2290 O O . GLY B 1 128 ? 12.574 -16.538 9.964 1.00 17.17 1282 GLY B O 1
ATOM 2291 N N . LEU B 1 129 ? 11.216 -15.631 11.512 1.00 14.47 1283 LEU B N 1
ATOM 2292 C CA . LEU B 1 129 ? 10.512 -16.887 11.787 1.00 18.99 1283 LEU B CA 1
ATOM 2293 C C . LEU B 1 129 ? 9.358 -17.183 10.825 1.00 23.99 1283 LEU B C 1
ATOM 2294 O O . LEU B 1 129 ? 8.955 -18.341 10.693 1.00 26.88 1283 LEU B O 1
ATOM 2299 N N . SER B 1 130 ? 8.819 -16.174 10.153 0.50 22.64 1284 SER B N 1
ATOM 2300 C CA . SER B 1 130 ? 7.769 -16.421 9.161 0.50 24.99 1284 SER B CA 1
ATOM 2301 C C . SER B 1 130 ? 7.952 -15.528 7.946 0.50 25.34 1284 SER B C 1
ATOM 2302 O O . SER B 1 130 ? 6.992 -15.194 7.255 0.50 28.88 1284 SER B O 1
ATOM 2305 N N . THR B 1 131 ? 9.203 -15.172 7.685 0.50 25.51 1285 THR B N 1
ATOM 2306 C CA . THR B 1 131 ? 9.565 -14.385 6.518 0.50 26.21 1285 THR B CA 1
ATOM 2307 C C . THR B 1 131 ? 9.690 -15.286 5.305 0.50 26.60 1285 THR B C 1
ATOM 2308 O O . THR B 1 131 ? 9.945 -16.482 5.432 0.50 27.73 1285 THR B O 1
ATOM 2311 N N . GLU B 1 132 ? 9.499 -14.704 4.129 0.50 26.48 1286 GLU B N 1
ATOM 2312 C CA . GLU B 1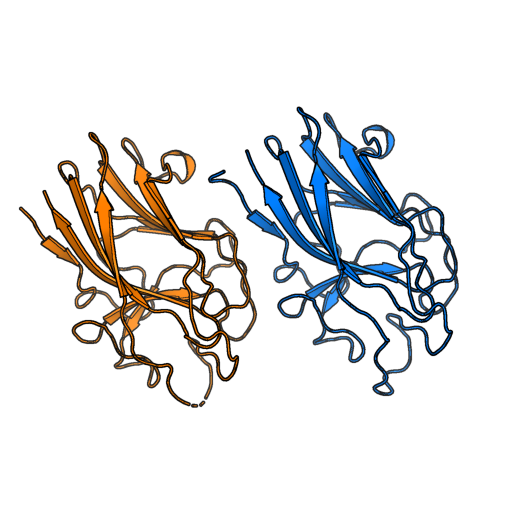 132 ? 9.812 -15.381 2.886 0.50 27.45 1286 GLU B CA 1
ATOM 2313 C C . GLU B 1 132 ? 11.255 -15.068 2.515 0.50 26.81 1286 GLU B C 1
ATOM 2314 O O . GLU B 1 132 ? 11.638 -13.901 2.428 0.50 27.64 1286 GLU B O 1
ATOM 2316 N N . ALA B 1 136 ? 16.504 -16.500 0.166 1.00 29.44 1290 ALA B N 1
ATOM 2317 C CA . ALA B 1 136 ? 17.888 -16.103 0.418 1.00 23.27 1290 ALA B CA 1
ATOM 2318 C C . ALA B 1 136 ? 18.477 -16.756 1.679 1.00 16.57 1290 ALA B C 1
ATOM 2319 O O . ALA B 1 136 ? 17.809 -17.456 2.430 1.00 18.83 1290 ALA B O 1
ATOM 2321 N N . LYS B 1 137 ? 19.779 -16.524 1.834 1.00 14.95 1291 LYS B N 1
ATOM 2322 C CA . LYS B 1 137 ? 20.552 -16.956 3.011 1.00 16.66 1291 LYS B CA 1
ATOM 2323 C C . LYS B 1 137 ? 21.594 -15.920 3.384 1.00 14.14 1291 LYS B C 1
ATOM 2324 O O . LYS B 1 137 ? 22.307 -15.410 2.515 1.00 15.35 1291 LYS B O 1
ATOM 2330 N N . PRO B 1 138 ? 21.780 -15.682 4.699 1.00 12.58 1292 PRO B N 1
ATOM 2331 C CA . PRO B 1 138 ? 22.895 -14.867 5.180 1.00 17.59 1292 PRO B CA 1
ATOM 2332 C C . PRO B 1 138 ? 24.215 -15.622 5.100 1.00 11.66 1292 PRO B C 1
ATOM 2333 O O . PRO B 1 138 ? 24.242 -16.882 5.075 1.00 16.34 1292 PRO B O 1
ATOM 2337 N N . GLN B 1 139 ? 25.332 -14.925 5.096 1.00 18.98 1293 GLN B N 1
ATOM 2338 C CA . GLN B 1 139 ? 26.612 -15.635 5.152 1.00 20.52 1293 GLN B CA 1
ATOM 2339 C C . GLN B 1 139 ? 26.648 -16.463 6.428 1.00 21.45 1293 GLN B C 1
ATOM 2340 O O . GLN B 1 139 ? 26.148 -16.027 7.455 1.00 20.44 1293 GLN B O 1
ATOM 2342 N N . SER B 1 140 ? 27.166 -17.685 6.329 1.00 19.62 1294 SER B N 1
ATOM 2343 C CA . SER B 1 140 ? 27.340 -18.580 7.469 1.00 22.41 1294 SER B CA 1
ATOM 2344 C C . SER B 1 140 ? 28.698 -18.372 8.148 1.00 23.16 1294 SER B C 1
ATOM 2345 O O . SER B 1 140 ? 29.568 -19.229 8.056 1.00 29.08 1294 SER B O 1
ATOM 2348 N N . VAL B 1 141 ? 28.867 -17.246 8.840 1.00 21.95 1295 VAL B N 1
ATOM 2349 C CA . VAL B 1 141 ? 30.157 -16.889 9.444 1.00 20.15 1295 VAL B CA 1
ATOM 2350 C C . VAL B 1 141 ? 30.019 -16.777 10.951 1.00 18.23 1295 VAL B C 1
ATOM 2351 O O . VAL B 1 141 ? 29.362 -15.867 11.474 1.00 24.98 1295 VAL B O 1
ATOM 2355 N N . TRP B 1 142 ? 30.672 -17.707 11.618 1.00 15.83 1296 TRP B N 1
ATOM 2356 C CA . TRP B 1 142 ? 30.601 -17.842 13.072 1.00 11.65 1296 TRP B CA 1
ATOM 2357 C C . TRP B 1 142 ? 31.873 -17.249 13.645 1.00 14.85 1296 TRP B C 1
ATOM 2358 O O . TRP B 1 142 ? 32.978 -17.516 13.154 1.00 17.45 1296 TRP B O 1
ATOM 2369 N N . ILE B 1 143 ? 31.712 -16.394 14.647 1.00 10.06 1297 ILE B N 1
ATOM 2370 C CA . ILE B 1 143 ? 32.812 -15.711 15.289 1.00 11.11 1297 ILE B CA 1
ATOM 2371 C C . ILE B 1 143 ? 33.052 -16.233 16.716 1.00 8.33 1297 ILE B C 1
ATOM 2372 O O . ILE B 1 143 ? 32.131 -16.277 17.518 1.00 9.08 1297 ILE B O 1
ATOM 2377 N N . GLU B 1 144 ? 34.279 -16.611 17.002 1.00 8.34 1298 GLU B N 1
ATOM 2378 C CA . GLU B 1 144 ? 34.655 -17.079 18.313 1.00 7.56 1298 GLU B CA 1
ATOM 2379 C C . GLU B 1 144 ? 34.915 -15.957 19.314 1.00 8.81 1298 GLU B C 1
ATOM 2380 O O . GLU B 1 144 ? 35.548 -14.947 19.005 1.00 8.39 1298 GLU B O 1
ATOM 2386 N N . ARG B 1 145 ? 34.445 -16.176 20.538 1.00 8.58 1299 ARG B N 1
ATOM 2387 C CA . ARG B 1 145 ? 34.769 -15.338 21.688 1.00 8.18 1299 ARG B CA 1
ATOM 2388 C C . ARG B 1 145 ? 35.114 -16.191 22.891 1.00 8.98 1299 ARG B C 1
ATOM 2389 O O . ARG B 1 145 ? 34.529 -17.259 23.082 1.00 10.55 1299 ARG B O 1
ATOM 2397 N N . THR B 1 146 ? 36.062 -15.722 23.691 1.00 9.25 1300 THR B N 1
ATOM 2398 C CA . THR B 1 146 ? 36.494 -16.393 24.931 1.00 9.46 1300 THR B CA 1
ATOM 2399 C C . THR B 1 146 ? 36.511 -15.300 26.026 1.00 9.66 1300 THR B C 1
ATOM 2400 O O . THR B 1 146 ? 37.267 -14.314 25.920 1.00 11.64 1300 THR B O 1
ATOM 2404 N N . VAL B 1 147 ? 35.647 -15.445 27.017 1.00 8.32 1301 VAL B N 1
ATOM 2405 C CA . VAL B 1 147 ? 35.391 -14.415 28.006 1.00 8.83 1301 VAL B CA 1
ATOM 2406 C C . VAL B 1 147 ? 35.776 -14.910 29.386 1.00 9.45 1301 VAL B C 1
ATOM 2407 O O . VAL B 1 147 ? 35.361 -15.998 29.828 1.00 8.64 1301 VAL B O 1
ATOM 2411 N N . ASP B 1 148 ? 36.597 -14.137 30.075 1.00 9.23 1302 ASP B N 1
ATOM 2412 C CA . ASP B 1 148 ? 37.014 -14.468 31.438 1.00 10.95 1302 ASP B CA 1
ATOM 2413 C C . ASP B 1 148 ? 35.826 -14.300 32.405 1.00 12.80 1302 ASP B C 1
ATOM 2414 O O . ASP B 1 148 ? 35.118 -13.274 32.369 1.00 11.70 1302 ASP B O 1
ATOM 2419 N N . LEU B 1 149 ? 35.654 -15.257 33.314 1.00 10.08 1303 LEU B N 1
ATOM 2420 C CA . LEU B 1 149 ? 34.577 -15.209 34.298 1.00 11.96 1303 LEU B CA 1
ATOM 2421 C C . LEU B 1 149 ? 35.162 -14.961 35.700 1.00 13.43 1303 LEU B C 1
ATOM 2422 O O . LEU B 1 149 ? 36.101 -15.639 36.090 1.00 13.87 1303 LEU B O 1
ATOM 2427 N N . PRO B 1 150 ? 34.637 -13.952 36.425 1.00 12.65 1304 PRO B N 1
ATOM 2428 C CA . PRO B 1 150 ? 35.254 -13.682 37.731 1.00 15.60 1304 PRO B CA 1
ATOM 2429 C C . PRO B 1 150 ? 34.971 -14.719 38.784 1.00 14.53 1304 PRO B C 1
ATOM 2430 O O . PRO B 1 150 ? 34.029 -15.552 38.653 1.00 13.90 1304 PRO B O 1
ATOM 2434 N N . ALA B 1 151 ? 35.789 -14.681 39.846 1.00 13.80 1305 ALA B N 1
ATOM 2435 C CA . ALA B 1 151 ? 35.589 -15.588 40.953 1.00 13.42 1305 ALA B CA 1
ATOM 2436 C C . ALA B 1 151 ? 34.185 -15.477 41.525 1.00 11.93 1305 ALA B C 1
ATOM 2437 O O . ALA B 1 151 ? 33.704 -14.382 41.734 1.00 14.57 1305 ALA B O 1
ATOM 2439 N N . GLY B 1 152 ? 33.564 -16.611 41.800 1.00 13.30 1306 GLY B N 1
ATOM 2440 C CA . GLY B 1 152 ? 32.236 -16.612 42.392 1.00 11.65 1306 GLY B CA 1
ATOM 2441 C C . GLY B 1 152 ? 31.103 -16.675 41.381 1.00 13.31 1306 GLY B C 1
ATOM 2442 O O . GLY B 1 152 ? 29.949 -16.764 41.765 1.00 12.98 1306 GLY B O 1
ATOM 2443 N N . THR B 1 153 ? 31.428 -16.593 40.085 1.00 12.02 1307 THR B N 1
ATOM 2444 C CA . THR B 1 153 ? 30.423 -16.739 39.010 1.00 11.63 1307 THR B CA 1
ATOM 2445 C C . THR B 1 153 ? 29.577 -17.986 39.265 1.00 10.15 1307 THR B C 1
ATOM 2446 O O . THR B 1 153 ? 30.101 -19.092 39.421 1.00 12.64 1307 THR B O 1
ATOM 2450 N N . LYS B 1 154 ? 28.255 -17.789 39.325 1.00 10.77 1308 LYS B N 1
ATOM 2451 C CA . LYS B 1 154 ? 27.310 -18.890 39.543 1.00 10.79 1308 LYS B CA 1
ATOM 2452 C C . LYS B 1 154 ? 26.433 -19.106 38.301 1.00 8.76 1308 LYS B C 1
ATOM 2453 O O . LYS B 1 154 ? 26.128 -20.242 37.905 1.00 10.67 1308 LYS B O 1
ATOM 2459 N N . TYR B 1 155 ? 25.965 -18.010 37.730 1.00 10.78 1309 TYR B N 1
ATOM 2460 C CA . TYR B 1 155 ? 25.177 -18.068 36.520 1.00 10.66 1309 TYR B CA 1
ATOM 2461 C C . TYR B 1 155 ? 25.784 -17.159 35.491 1.00 9.51 1309 TYR B C 1
ATOM 2462 O O . TYR B 1 155 ? 26.211 -16.054 35.831 1.00 11.13 1309 TYR B O 1
ATOM 2471 N N . VAL B 1 156 ? 25.752 -17.578 34.229 1.00 9.98 1310 VAL B N 1
ATOM 2472 C CA . VAL B 1 156 ? 26.212 -16.744 33.118 1.00 9.71 1310 VAL B CA 1
ATOM 2473 C C . VAL B 1 156 ? 25.022 -16.424 32.228 1.00 8.29 1310 VAL B C 1
ATOM 2474 O O . VAL B 1 156 ? 24.220 -17.324 31.902 1.00 10.98 1310 VAL B O 1
ATOM 2478 N N . ALA B 1 157 ? 24.843 -15.140 31.920 1.00 8.50 1311 ALA B N 1
ATOM 2479 C CA . ALA B 1 157 ? 23.809 -14.732 31.027 1.00 9.54 1311 ALA B CA 1
ATOM 2480 C C . ALA B 1 157 ? 24.348 -14.158 29.743 1.00 8.04 1311 ALA B C 1
ATOM 2481 O O . ALA B 1 157 ? 25.326 -13.418 29.754 1.00 9.83 1311 ALA B O 1
ATOM 2483 N N . PHE B 1 158 ? 23.610 -14.393 28.667 1.00 7.48 1312 PHE B N 1
ATOM 2484 C CA . PHE B 1 158 ? 23.831 -13.693 27.405 1.00 9.52 1312 PHE B CA 1
ATOM 2485 C C . PHE B 1 158 ? 22.639 -12.787 27.253 1.00 7.65 1312 PHE B C 1
ATOM 2486 O O . PHE B 1 158 ? 21.506 -13.225 27.355 1.00 8.69 1312 PHE B O 1
ATOM 2494 N N . ARG B 1 159 ? 22.904 -11.495 27.003 1.00 7.86 1313 ARG B N 1
ATOM 2495 C CA . ARG B 1 159 ? 21.839 -10.483 26.989 1.00 9.05 1313 ARG B CA 1
ATOM 2496 C C . ARG B 1 159 ? 21.864 -9.655 25.725 1.00 9.24 1313 ARG B C 1
ATOM 2497 O O . ARG B 1 159 ? 22.882 -9.044 25.444 1.00 9.34 1313 ARG B O 1
ATOM 2505 N N . HIS B 1 160 ? 20.766 -9.683 24.969 1.00 8.99 1314 HIS B N 1
ATOM 2506 C CA . HIS B 1 160 ? 20.631 -8.929 23.706 1.00 9.24 1314 HIS B CA 1
ATOM 2507 C C . HIS B 1 160 ? 19.837 -7.694 24.062 1.00 8.71 1314 HIS B C 1
ATOM 2508 O O . HIS B 1 160 ? 18.684 -7.804 24.478 1.00 9.28 1314 HIS B O 1
ATOM 2515 N N . TYR B 1 161 ? 20.460 -6.523 23.960 1.00 9.50 1315 TYR B N 1
ATOM 2516 C CA . TYR B 1 161 ? 19.839 -5.305 24.491 1.00 9.62 1315 TYR B CA 1
ATOM 2517 C C . TYR B 1 161 ? 20.398 -4.064 23.880 1.00 9.15 1315 TYR B C 1
ATOM 2518 O O . TYR B 1 161 ? 21.437 -4.072 23.219 1.00 9.33 1315 TYR B O 1
ATOM 2527 N N . ASN B 1 162 ? 19.665 -2.987 24.137 1.00 9.86 1316 ASN B N 1
ATOM 2528 C CA . ASN B 1 162 ? 19.996 -1.643 23.674 1.00 11.50 1316 ASN B CA 1
ATOM 2529 C C . ASN B 1 162 ? 20.335 -1.589 22.182 1.00 11.78 1316 ASN B C 1
ATOM 2530 O O . ASN B 1 162 ? 21.338 -0.997 21.791 1.00 12.58 1316 ASN B O 1
ATOM 2535 N N . CYS B 1 163 ? 19.511 -2.230 21.354 1.00 10.32 1317 CYS B N 1
ATOM 2536 C CA . CYS B 1 163 ? 19.624 -2.137 19.918 1.00 9.98 1317 CYS B CA 1
ATOM 2537 C C . CYS B 1 163 ? 18.249 -2.428 19.321 1.00 8.80 1317 CYS B C 1
ATOM 2538 O O . CYS B 1 163 ? 17.388 -2.997 19.993 1.00 10.51 1317 CYS B O 1
ATOM 2541 N N . SER B 1 164 ? 18.082 -2.126 18.044 1.00 9.01 1318 SER B N 1
ATOM 2542 C CA . SER B 1 164 ? 16.814 -2.344 17.386 1.00 8.87 1318 SER B CA 1
ATOM 2543 C C . SER B 1 164 ? 16.946 -2.282 15.879 1.00 9.34 1318 SER B C 1
ATOM 2544 O O . SER B 1 164 ? 17.721 -1.457 15.388 1.00 10.43 1318 SER B O 1
ATOM 2547 N N . ASP B 1 165 ? 16.209 -3.135 15.156 1.00 9.25 1319 ASP B N 1
ATOM 2548 C CA . ASP B 1 165 ? 16.114 -3.023 13.694 1.00 7.86 1319 ASP B CA 1
ATOM 2549 C C . ASP B 1 165 ? 17.430 -3.353 12.978 1.00 11.09 1319 ASP B C 1
ATOM 2550 O O . ASP B 1 165 ? 17.725 -2.824 11.908 1.00 10.70 1319 ASP B O 1
ATOM 2555 N N . LEU B 1 166 ? 18.203 -4.278 13.564 1.00 11.44 1320 LEU B N 1
ATOM 2556 C CA . LEU B 1 166 ? 19.313 -4.918 12.829 1.00 11.85 1320 LEU B CA 1
ATOM 2557 C C . LEU B 1 166 ? 18.733 -6.244 12.318 1.00 10.05 1320 LEU B C 1
ATOM 2558 O O . LEU B 1 166 ? 17.879 -6.201 11.456 1.00 8.99 1320 LEU B O 1
ATOM 2563 N N . ASN B 1 167 ? 19.109 -7.405 12.866 1.00 9.19 1321 ASN B N 1
ATOM 2564 C CA . ASN B 1 167 ? 18.380 -8.653 12.541 1.00 8.01 1321 ASN B CA 1
ATOM 2565 C C . ASN B 1 167 ? 18.375 -9.641 13.706 1.00 8.05 1321 ASN B C 1
ATOM 2566 O O . ASN B 1 167 ? 17.365 -9.785 14.375 1.00 7.55 1321 ASN B O 1
ATOM 2571 N N . TYR B 1 168 ? 19.495 -10.281 13.958 1.00 8.85 1322 TYR B N 1
ATOM 2572 C CA . TYR B 1 168 ? 19.557 -11.334 14.996 1.00 7.47 1322 TYR B CA 1
ATOM 2573 C C . TYR B 1 168 ? 20.955 -11.432 15.566 1.00 9.54 1322 TYR B C 1
ATOM 2574 O O . TYR B 1 168 ? 21.943 -11.015 14.955 1.00 8.82 1322 TYR B O 1
ATOM 2583 N N . ILE B 1 169 ? 21.029 -12.039 16.747 1.00 8.36 1323 ILE B N 1
ATOM 2584 C CA . ILE B 1 169 ? 22.263 -12.640 17.252 1.00 10.19 1323 ILE B CA 1
ATOM 2585 C C . ILE B 1 169 ? 21.975 -14.123 17.490 1.00 8.04 1323 ILE B C 1
ATOM 2586 O O . ILE B 1 169 ? 20.955 -14.472 18.079 1.00 8.54 1323 ILE B O 1
ATOM 2591 N N . LEU B 1 170 ? 22.867 -14.971 16.999 1.00 7.87 1324 LEU B N 1
ATOM 2592 C CA . LEU B 1 170 ? 22.797 -16.430 17.235 1.00 6.82 1324 LEU B CA 1
ATOM 2593 C C . LEU B 1 170 ? 23.990 -16.840 18.054 1.00 7.43 1324 LEU B C 1
ATOM 2594 O O . LEU B 1 170 ? 25.059 -16.279 17.872 1.00 9.14 1324 LEU B O 1
ATOM 2599 N N . LEU B 1 171 ? 23.804 -17.835 18.926 1.00 8.56 1325 LEU B N 1
ATOM 2600 C CA . LEU B 1 171 ? 24.909 -18.440 19.685 1.00 8.46 1325 LEU B CA 1
ATOM 2601 C C . LEU B 1 171 ? 24.885 -19.950 19.474 1.00 9.08 1325 LEU B C 1
ATOM 2602 O O . LEU B 1 171 ? 23.832 -20.549 19.307 1.00 7.76 1325 LEU B O 1
ATOM 2607 N N . ASP B 1 172 ? 26.047 -20.559 19.528 1.00 7.59 1326 ASP B N 1
ATOM 2608 C CA . ASP B 1 172 ? 26.152 -22.026 19.456 1.00 7.71 1326 ASP B CA 1
ATOM 2609 C C . ASP B 1 172 ? 27.452 -22.455 20.106 1.00 10.19 1326 ASP B C 1
ATOM 2610 O O . ASP B 1 172 ? 28.408 -21.684 20.244 1.00 9.44 1326 ASP B O 1
ATOM 2615 N N . ASP B 1 173 ? 27.484 -23.719 20.517 1.00 8.06 1327 ASP B N 1
ATOM 2616 C CA . ASP B 1 173 ? 28.694 -24.353 21.010 1.00 9.82 1327 ASP B CA 1
ATOM 2617 C C . ASP B 1 173 ? 29.353 -23.557 22.153 1.00 8.50 1327 ASP B C 1
ATOM 2618 O O . ASP B 1 173 ? 30.527 -23.177 22.132 1.00 11.30 1327 ASP B O 1
ATOM 2623 N N . ILE B 1 174 ? 28.580 -23.383 23.209 1.00 7.89 1328 ILE B N 1
ATOM 2624 C CA . ILE B 1 174 ? 28.968 -22.566 24.354 1.00 9.57 1328 ILE B CA 1
ATOM 2625 C C . ILE B 1 174 ? 29.643 -23.487 25.359 1.00 11.88 1328 ILE B C 1
ATOM 2626 O O . ILE B 1 174 ? 29.016 -24.413 25.900 1.00 10.65 1328 ILE B O 1
ATOM 2631 N N . GLN B 1 175 ? 30.932 -23.272 25.557 1.00 10.61 1329 GLN B N 1
ATOM 2632 C CA . GLN B 1 175 ? 31.746 -24.155 26.377 1.00 11.50 1329 GLN B CA 1
ATOM 2633 C C . GLN B 1 175 ? 32.158 -23.467 27.658 1.00 10.89 1329 GLN B C 1
ATOM 2634 O O . GLN B 1 175 ? 32.767 -22.415 27.630 1.00 9.85 1329 GLN B O 1
ATOM 2640 N N . PHE B 1 176 ? 31.839 -24.056 28.804 1.00 13.06 1330 PHE B N 1
ATOM 2641 C CA . PHE B 1 176 ? 32.287 -23.569 30.099 1.00 12.80 1330 PHE B CA 1
ATOM 2642 C C . PHE B 1 176 ? 33.526 -24.357 30.554 1.00 12.15 1330 PHE B C 1
ATOM 2643 O O . PHE B 1 176 ? 33.512 -25.617 30.538 1.00 11.91 1330 PHE B O 1
ATOM 2651 N N . THR B 1 177 ? 34.579 -23.635 30.925 1.00 11.71 1331 THR B N 1
ATOM 2652 C CA . THR B 1 177 ? 35.803 -24.178 31.507 1.00 13.79 1331 THR B CA 1
ATOM 2653 C C . THR B 1 177 ? 35.665 -24.101 32.998 1.00 16.54 1331 THR B C 1
ATOM 2654 O O . THR B 1 177 ? 35.470 -23.004 33.544 1.00 16.02 1331 THR B O 1
ATOM 2658 N N . MET B 1 178 ? 35.799 -25.259 33.654 1.00 19.15 1332 MET B N 1
ATOM 2659 C CA . MET B 1 178 ? 35.453 -25.425 35.066 1.00 24.14 1332 MET B CA 1
ATOM 2660 C C . MET B 1 178 ? 36.675 -25.593 35.964 1.00 28.43 1332 MET B C 1
ATOM 2661 O O . MET B 1 178 ? 37.589 -26.349 35.639 1.00 31.27 1332 MET B O 1
#

Secondary structure (P-SEA, 3-state):
ccccccccccccccccccccbbbbccccccccbbbbbccccccccccccccccccccccccccccbbbbbbccccccccccbbbbcccccccbbbbbbbbccccccccccccbbbbbbccccccccccccccccccccbbbbbbbbbbbcccccbbbbbbccccccccccccccccccc/ccccccccccccccccccccccccccccccbbbbbccccccccccccccccccccccccccccbbbbbbccccccccccbbbbcccccccbbbbbbbbccccccccccccccccccccccccccccccccccccbbbbbbbbbbcccccbbbbbbcccccccccccccccccc

Solvent-accessible surface area: 14330 Å² total; per-residue (Å²): 49,51,56,26,47,18,20,4,0,32,93,11,89,54,33,102,49,4,44,121,22,83,56,48,53,48,57,58,56,72,50,23,5,50,0,0,15,41,66,126,22,66,16,5,85,10,69,14,28,43,8,0,0,1,0,11,0,56,28,53,112,53,8,108,6,30,2,10,0,1,4,87,75,2,87,42,6,65,74,0,43,0,37,8,0,3,4,18,6,36,11,14,0,26,0,0,0,8,5,0,117,87,24,56,109,36,77,45,12,86,64,48,55,70,34,75,5,134,34,76,76,80,29,69,59,59,14,1,71,91,43,96,99,96,54,57,104,23,66,35,96,53,56,89,74,79,11,99,13,53,95,50,2,59,34,0,0,0,41,0,25,110,20,44,59,47,0,1,0,3,0,0,22,0,44,1,42,36,46,120,90,62,62,20,54,0,74,94,11,82,52,36,97,43,2,75,92,19,82,55,47,51,51,57,57,49,70,56,22,4,51,0,0,18,38,69,124,16,103,17,8,61,11,70,24,66,49,11,0,0,1,0,13,0,40,30,57,119,7,10,39,4,32,3,10,0,2,5,95,76,4,89,44,5,79,73,0,46,0,37,8,6,18,6,62,12,40,10,14,0,29,0,0,0,2,3,0,112,89,25,60,109,38,77,48,8,82,52,48,47,74,34,74,3,139,36,71,68,90,31,69,54,58,14,2,65,115,48,150,112,106,18,63,62,90,40,60,88,69,78,8,98,13,52,94,52,2,60,37,0,0,0,7,0,5,33,16,24,33,44,0,4,0,5,0,0,21,0,56,1,50,73

CATH classification: 2.60.120.200

Radius of gyration: 22.41 Å; Cα contacts (8 Å, |Δi|>4): 1027; chains: 2; bounding box: 43×60×47 Å

Sequence (352 aa):
GSADFTETFESSTHGEAPAEWTTIDADGDGQGWLCLSSGQLDWLTAHGGSSNVVSSFSWNGMMALNPDNYLISKDVTGATKVKYYYAVNDGFPGDHYAVMISKTGTNAGDFTTVVFEETPNGINKGGARFGLSTEANGAKPQSVWIERTVDLPAGTKYVAFRHYNCSSDLNYILLDDIQFTMGADFTETFESSTHGEAPAEWTTIDADGDGQGWLCLSSGQLDWLTAHGGSNVVSSFSWNGMALNPDNYLISKDVTGATKVKYYYAVNDGFPGDHYAVMISKTGTNAGDFTTVVFEETPNGINKGGARFGLSTEAKPQSVWIERTVDLPAGTKYVAFRHYNCSDLNYILLDDIQFTM

InterPro domains:
  IPR003961 Fibronectin type III [SM00060] (202-459)
  IPR003961 Fibronectin type III [SM00060] (474-599)
  IPR003961 Fibronectin type III [SM00060] (926-1051)
  IPR003961 Fibronectin type III [SM00060] (1378-1503)
  IPR003961 Fibronectin type III [SM00060] (1830-2082)
  IPR011628 Cleaved adhesin [PF07675] (231-407)
  IPR011628 Cleaved adhesin [PF07675] (507-678)
  IPR011628 Cleaved adhesin [PF07675] (688-857)
  IPR011628 Cleaved adhesin [PF07675] (959-1130)
  IPR011628 Cleaved adhesin [PF07675] (1140-1309)
  IPR011628 Cleaved adhesin [PF07675] (1411-1582)
  IPR011628 Cleaved adhesin [PF07675] (1592-1761)
  IPR011628 Cleaved adhesin [PF07675] (1861-2031)
  IPR013783 Immunoglobulin-like fold [G3DSA:2.60.40.10] (860-920)
  IPR013783 Immunoglobulin-like fold [G3DSA:2.60.40.10] (1312-1372)
  IPR013783 Immunoglobulin-like fold [G3DSA:2.60.40.10] (1764-1824)
  IPR013783 Immunoglobulin-like fold [G3DSA:2.60.40.10] (2032-2090)
  IPR018832 Peptidase C25, gingipain, C-terminal [PF10365] (54-190)

Foldseek 3Di:
DVPKDWFFLPPPDAPAQGDQKDKDFPVPPPFEKGKHFCVQALQDDGPDDGIWIKGWCAAVHKHATWMKIKHAFDQDFFKKKWKKKAQQLQQFQKKFKWFALDDDPPVRIDGQDIDGDHHPVHDDDADHPPPDRPNDYGPMDIDMDMTGDDHSGTMIMMTGHDDMDRTMMIIGTIITDDD/DKDWFFLPPADFPAQRDQKDKDFPVPPPFEKGKHFCVQFVQDDGPDHGIWIKGWCAAPHGHATWMKIKGAFPAPFFKKKWKKDFQLLQQFQKKFKWFALDDDPPVRIDGQDIDGDHHPVNHDDADHDPDDDYGDPDIDMDMTGDDHSGTMIMMTGHDDMDRTMMIIGTMMTDD

B-factor: mean 14.59, std 6.33, range [5.7, 44.59]

Organism: Porphyromonas gingivalis (strain ATCC BAA-308 / W83) (NCBI:txid242619)